Protein AF-0000000080314606 (afdb_homodimer)

Sequence (306 aa):
MSEEATHHDVFTVERTYRAAPERVFDAWADPAKKRRWFAEGEGWTIESFELDFREGGLERTRFRFGDGPPMTNDTVFHDIVANRRVVYSYGMTMSGKRFSVSLATLVLERAGSGTRMRYTEQIVLFGQGREAVEQRRLGCGELLERLAAELGEMSEEATHHDVFTVERTYRAAPERVFDAWADPAKKRRWFAEGEGWTIESFELDFREGGLERTRFRFGDGPPMTNDTVFHDIVANRRVVYSYGMTMSGKRFSVSLATLVLERAGSGTRMRYTEQIVLFGQGREAVEQRRLGCGELLERLAAELGE

Structure (mmCIF, N/CA/C/O backbone):
data_AF-0000000080314606-model_v1
#
loop_
_entity.id
_entity.type
_entity.pdbx_description
1 polymer 'Putative glutathione S-transferase-related transmembrane protein'
#
loop_
_atom_site.group_PDB
_atom_site.id
_atom_site.type_symbol
_atom_site.label_atom_id
_atom_site.label_alt_id
_atom_site.label_comp_id
_atom_site.label_asym_id
_atom_site.label_entity_id
_atom_site.label_seq_id
_atom_site.pdbx_PDB_ins_code
_atom_site.Cartn_x
_atom_site.Cartn_y
_atom_site.Cartn_z
_atom_site.occupancy
_atom_site.B_iso_or_equiv
_atom_site.auth_seq_id
_atom_site.auth_comp_id
_atom_site.auth_asym_id
_atom_site.auth_atom_id
_atom_site.pdbx_PDB_model_num
ATOM 1 N N . MET A 1 1 ? 23.531 -14.945 -5.551 1 35.03 1 MET A N 1
ATOM 2 C CA . MET A 1 1 ? 23.078 -13.562 -5.461 1 35.03 1 MET A CA 1
ATOM 3 C C . MET A 1 1 ? 22.609 -13.234 -4.047 1 35.03 1 MET A C 1
ATOM 5 O O . MET A 1 1 ? 22.031 -14.086 -3.367 1 35.03 1 MET A O 1
ATOM 9 N N . SER A 1 2 ? 23.062 -12.352 -3.266 1 46.62 2 SER A N 1
ATOM 10 C CA . SER A 1 2 ? 22.781 -11.781 -1.956 1 46.62 2 SER A CA 1
ATOM 11 C C . SER A 1 2 ? 21.312 -11.359 -1.85 1 46.62 2 SER A C 1
ATOM 13 O O . SER A 1 2 ? 20.875 -10.469 -2.572 1 46.62 2 SER A O 1
ATOM 15 N N . GLU A 1 3 ? 20.188 -12.25 -1.879 1 55.62 3 GLU A N 1
ATOM 16 C CA . GLU A 1 3 ? 18.75 -12.109 -1.962 1 55.62 3 GLU A CA 1
ATOM 17 C C . GLU A 1 3 ? 18.234 -11.039 -1.005 1 55.62 3 GLU A C 1
ATOM 19 O O . GLU A 1 3 ? 18.453 -11.125 0.206 1 55.62 3 GLU A O 1
ATOM 24 N N . GLU A 1 4 ? 18.203 -9.719 -1.52 1 75.31 4 GLU A N 1
ATOM 25 C CA . GLU A 1 4 ? 17.828 -8.641 -0.606 1 75.31 4 GLU A CA 1
ATOM 26 C C . GLU A 1 4 ? 16.562 -8.992 0.179 1 75.31 4 GLU A C 1
ATOM 28 O O . GLU A 1 4 ? 15.484 -9.109 -0.395 1 75.31 4 GLU A O 1
ATOM 33 N N . ALA A 1 5 ? 16.812 -9.445 1.389 1 88.62 5 ALA A N 1
ATOM 34 C CA . ALA A 1 5 ? 15.773 -9.852 2.332 1 88.62 5 ALA A CA 1
ATOM 35 C C . ALA A 1 5 ? 14.742 -8.742 2.529 1 88.62 5 ALA A C 1
ATOM 37 O O . ALA A 1 5 ? 15.086 -7.559 2.494 1 88.62 5 ALA A O 1
ATOM 38 N N . THR A 1 6 ? 13.508 -9.188 2.469 1 96.12 6 THR A N 1
ATOM 39 C CA . THR A 1 6 ? 12.453 -8.234 2.803 1 96.12 6 THR A CA 1
ATOM 40 C C . THR A 1 6 ? 12.227 -8.188 4.312 1 96.12 6 THR A C 1
ATOM 42 O O . THR A 1 6 ? 12.297 -9.211 4.992 1 96.12 6 THR A O 1
ATOM 45 N N . HIS A 1 7 ? 12.039 -7.051 4.836 1 97.19 7 HIS A N 1
ATOM 46 C CA . HIS A 1 7 ? 11.664 -6.855 6.234 1 97.19 7 HIS A CA 1
ATOM 47 C C . HIS A 1 7 ? 10.352 -6.086 6.348 1 97.19 7 HIS A C 1
ATOM 49 O O . HIS A 1 7 ? 10.25 -4.949 5.875 1 97.19 7 HIS A O 1
ATOM 55 N N . HIS A 1 8 ? 9.328 -6.727 6.934 1 98.25 8 HIS A N 1
ATOM 56 C CA . HIS A 1 8 ? 8.031 -6.102 7.121 1 98.25 8 HIS A CA 1
ATOM 57 C C . HIS A 1 8 ? 7.875 -5.57 8.547 1 98.25 8 HIS A C 1
ATOM 59 O O . HIS A 1 8 ? 8.266 -6.234 9.508 1 98.25 8 HIS A O 1
ATOM 65 N N . ASP A 1 9 ? 7.324 -4.406 8.656 1 98.38 9 ASP A N 1
ATOM 66 C CA . ASP A 1 9 ? 7.086 -3.83 9.977 1 98.38 9 ASP A CA 1
ATOM 67 C C . ASP A 1 9 ? 5.93 -2.832 9.945 1 98.38 9 ASP A C 1
ATOM 69 O O . ASP A 1 9 ? 5.371 -2.562 8.883 1 98.38 9 ASP A O 1
ATOM 73 N N . VAL A 1 10 ? 5.484 -2.381 11.094 1 98.19 10 VAL A N 1
ATOM 74 C CA . VAL A 1 10 ? 4.434 -1.375 11.234 1 98.19 10 VAL A CA 1
ATOM 75 C C . VAL A 1 10 ? 4.785 -0.418 12.367 1 98.19 10 VAL A C 1
ATOM 77 O O . VAL A 1 10 ? 5.348 -0.831 13.383 1 98.19 10 VAL A O 1
ATOM 80 N N . PHE A 1 11 ? 4.488 0.806 12.211 1 98.12 11 PHE A N 1
ATOM 81 C CA . PHE A 1 11 ? 4.559 1.752 13.32 1 98.12 11 PHE A CA 1
ATOM 82 C C . PHE A 1 11 ? 3.434 2.775 13.234 1 98.12 11 PHE A C 1
ATOM 84 O O . PHE A 1 11 ? 2.82 2.941 12.18 1 98.12 11 PHE A O 1
ATOM 91 N N . THR A 1 12 ? 3.166 3.395 14.328 1 98.06 12 THR A N 1
ATOM 92 C CA . THR A 1 12 ? 2.145 4.434 14.414 1 98.06 12 THR A CA 1
ATOM 93 C C . THR A 1 12 ? 2.707 5.688 15.078 1 98.06 12 THR A C 1
ATOM 95 O O . THR A 1 12 ? 3.463 5.602 16.047 1 98.06 12 THR A O 1
ATOM 98 N N . VAL A 1 13 ? 2.416 6.832 14.531 1 97.94 13 VAL A N 1
ATOM 99 C CA . VAL A 1 13 ? 2.709 8.125 15.141 1 97.94 13 VAL A CA 1
ATOM 100 C C . VAL A 1 13 ? 1.408 8.891 15.383 1 97.94 13 VAL A C 1
ATOM 102 O O . VAL A 1 13 ? 0.593 9.039 14.469 1 97.94 13 VAL A O 1
ATOM 105 N N . GLU A 1 14 ? 1.228 9.344 16.578 1 96.94 14 GLU A N 1
ATOM 106 C CA . GLU A 1 14 ? 0.049 10.133 16.922 1 96.94 14 GLU A CA 1
ATOM 107 C C . GLU A 1 14 ? 0.431 11.555 17.312 1 96.94 14 GLU A C 1
ATOM 109 O O . GLU A 1 14 ? 1.452 11.773 17.969 1 96.94 14 GLU A O 1
ATOM 114 N N . ARG A 1 15 ? -0.427 12.469 16.859 1 97.06 15 ARG A N 1
ATOM 115 C CA . ARG A 1 15 ? -0.262 13.875 17.188 1 97.06 15 ARG A CA 1
ATOM 116 C C . ARG A 1 15 ? -1.614 14.555 17.391 1 97.06 15 ARG A C 1
ATOM 118 O O . ARG A 1 15 ? -2.619 14.125 16.812 1 97.06 15 ARG A O 1
ATOM 125 N N . THR A 1 16 ? -1.558 15.562 18.234 1 97.44 16 THR A N 1
ATOM 126 C CA . THR A 1 16 ? -2.711 16.453 18.375 1 97.44 16 THR A CA 1
ATOM 127 C C . THR A 1 16 ? -2.375 17.859 17.891 1 97.44 16 THR A C 1
ATOM 129 O O . THR A 1 16 ? -1.312 18.391 18.203 1 97.44 16 THR A O 1
ATOM 132 N N . TYR A 1 17 ? -3.26 18.375 17.078 1 98.44 17 TYR A N 1
ATOM 133 C CA . TYR A 1 17 ? -3.125 19.734 16.578 1 98.44 17 TYR A CA 1
ATOM 134 C C . TYR A 1 17 ? -4.25 20.609 17.094 1 98.44 17 TYR A C 1
ATOM 136 O O . TYR A 1 17 ? -5.359 20.141 17.359 1 98.44 17 TYR A O 1
ATOM 144 N N . ARG A 1 18 ? -4.051 21.922 17.234 1 98 18 ARG A N 1
ATOM 145 C CA . ARG A 1 18 ? -5.102 22.875 17.594 1 98 18 ARG A CA 1
ATOM 146 C C . ARG A 1 18 ? -6.016 23.141 16.391 1 98 18 ARG A C 1
ATOM 148 O O . ARG A 1 18 ? -7.191 23.469 16.578 1 98 18 ARG A O 1
ATOM 155 N N . ALA A 1 19 ? -5.441 23 15.25 1 98.38 19 ALA A N 1
ATOM 156 C CA . ALA A 1 19 ? -6.195 23.219 14.016 1 98.38 19 ALA A CA 1
ATOM 157 C C . ALA A 1 19 ? -7.309 22.188 13.859 1 98.38 19 ALA A C 1
ATOM 159 O O . ALA A 1 19 ? -7.121 21.016 14.172 1 98.38 19 ALA A O 1
ATOM 160 N N . ALA A 1 20 ? -8.445 22.625 13.305 1 98.25 20 ALA A N 1
ATOM 161 C CA . ALA A 1 20 ? -9.57 21.734 13.031 1 98.25 20 ALA A CA 1
ATOM 162 C C . ALA A 1 20 ? -9.227 20.719 11.945 1 98.25 20 ALA A C 1
ATOM 164 O O . ALA A 1 20 ? -8.312 20.953 11.148 1 98.25 20 ALA A O 1
ATOM 165 N N . PRO A 1 21 ? -9.977 19.609 11.891 1 98.19 21 PRO A N 1
ATOM 166 C CA . PRO A 1 21 ? -9.68 18.562 10.906 1 98.19 21 PRO A CA 1
ATOM 167 C C . PRO A 1 21 ? -9.664 19.094 9.477 1 98.19 21 PRO A C 1
ATOM 169 O O . PRO A 1 21 ? -8.844 18.656 8.664 1 98.19 21 PRO A O 1
ATOM 172 N N . GLU A 1 22 ? -10.523 20.031 9.188 1 98.44 22 GLU A N 1
ATOM 173 C CA . GLU A 1 22 ? -10.602 20.578 7.84 1 98.44 22 GLU A CA 1
ATOM 174 C C . GLU A 1 22 ? -9.289 21.25 7.441 1 98.44 22 GLU A C 1
ATOM 176 O O . GLU A 1 22 ? -8.852 21.141 6.297 1 98.44 22 GLU A O 1
ATOM 181 N N . ARG A 1 23 ? -8.703 21.891 8.359 1 98.56 23 ARG A N 1
ATOM 182 C CA . ARG A 1 23 ? -7.441 22.578 8.094 1 98.56 23 ARG A CA 1
ATOM 183 C C . ARG A 1 23 ? -6.293 21.578 7.953 1 98.56 23 ARG A C 1
ATOM 185 O O . ARG A 1 23 ? -5.422 21.75 7.094 1 98.56 23 ARG A O 1
ATOM 192 N N . VAL A 1 24 ? -6.281 20.578 8.82 1 98.69 24 VAL A N 1
ATOM 193 C CA . VAL A 1 24 ? -5.254 19.547 8.742 1 98.69 24 VAL A CA 1
ATOM 194 C C . VAL A 1 24 ? -5.355 18.828 7.398 1 98.69 24 VAL A C 1
ATOM 196 O O . VAL A 1 24 ? -4.352 18.641 6.707 1 98.69 24 VAL A O 1
ATOM 199 N N . PHE A 1 25 ? -6.629 18.484 7.035 1 98.81 25 PHE A N 1
ATOM 200 C CA . PHE A 1 25 ? -6.887 17.797 5.773 1 98.81 25 PHE A CA 1
ATOM 201 C C . PHE A 1 25 ? -6.445 18.656 4.594 1 98.81 25 PHE A C 1
ATOM 203 O O . PHE A 1 25 ? -5.824 18.156 3.652 1 98.81 25 PHE A O 1
ATOM 210 N N . ASP A 1 26 ? -6.676 19.906 4.684 1 98.75 26 ASP A N 1
ATOM 211 C CA . ASP A 1 26 ? -6.32 20.844 3.627 1 98.75 26 ASP A CA 1
ATOM 212 C C . ASP A 1 26 ? -4.805 20.906 3.441 1 98.75 26 ASP A C 1
ATOM 214 O O . ASP A 1 26 ? -4.316 21.062 2.318 1 98.75 26 ASP A O 1
ATOM 218 N N . ALA A 1 27 ? -4.047 20.797 4.5 1 98.69 27 ALA A N 1
ATOM 219 C CA . ALA A 1 27 ? -2.59 20.812 4.426 1 98.69 27 ALA A CA 1
ATOM 220 C C . ALA A 1 27 ? -2.061 19.609 3.664 1 98.69 27 ALA A C 1
ATOM 222 O O . ALA A 1 27 ? -0.997 19.672 3.043 1 98.69 27 ALA A O 1
ATOM 223 N N . TRP A 1 28 ? -2.783 18.469 3.719 1 98.56 28 TRP A N 1
ATOM 224 C CA . TRP A 1 28 ? -2.42 17.266 2.982 1 98.56 28 TRP A CA 1
ATOM 225 C C . TRP A 1 28 ? -2.859 17.359 1.526 1 98.56 28 TRP A C 1
ATOM 227 O O . TRP A 1 28 ? -2.201 16.812 0.635 1 98.56 28 TRP A O 1
ATOM 237 N N . ALA A 1 29 ? -3.873 18.078 1.274 1 98.75 29 ALA A N 1
ATOM 238 C CA . ALA A 1 29 ? -4.555 18.047 -0.016 1 98.75 29 ALA A CA 1
ATOM 239 C C . ALA A 1 29 ? -4.039 19.141 -0.942 1 98.75 29 ALA A C 1
ATOM 241 O O . ALA A 1 29 ? -4.023 18.984 -2.164 1 98.75 29 ALA A O 1
ATOM 242 N N . ASP A 1 30 ? -3.713 20.266 -0.383 1 98.5 30 ASP A N 1
ATOM 243 C CA . ASP A 1 30 ? -3.279 21.406 -1.171 1 98.5 30 ASP A CA 1
ATOM 244 C C . ASP A 1 30 ? -1.827 21.25 -1.619 1 98.5 30 ASP A C 1
ATOM 246 O O . ASP A 1 30 ? -0.925 21.125 -0.788 1 98.5 30 ASP A O 1
ATOM 250 N N . PRO A 1 31 ? -1.599 21.344 -2.932 1 98.06 31 PRO A N 1
ATOM 251 C CA . PRO A 1 31 ? -0.25 21.062 -3.434 1 98.06 31 PRO A CA 1
ATOM 252 C C . PRO A 1 31 ? 0.795 22.031 -2.869 1 98.06 31 PRO A C 1
ATOM 254 O O . PRO A 1 31 ? 1.907 21.609 -2.537 1 98.06 31 PRO A O 1
ATOM 257 N N . ALA A 1 32 ? 0.475 23.281 -2.809 1 97.94 32 ALA A N 1
ATOM 258 C CA . ALA A 1 32 ? 1.439 24.266 -2.307 1 97.94 32 ALA A CA 1
ATOM 259 C C . ALA A 1 32 ? 1.749 24.016 -0.832 1 97.94 32 ALA A C 1
ATOM 261 O O . ALA A 1 32 ? 2.91 24.062 -0.42 1 97.94 32 ALA A O 1
ATOM 262 N N . LYS A 1 33 ? 0.746 23.812 -0.005 1 98.44 33 LYS A N 1
ATOM 263 C CA . LYS A 1 33 ? 0.945 23.531 1.413 1 98.44 33 LYS A CA 1
ATOM 264 C C . LYS A 1 33 ? 1.708 22.219 1.613 1 98.44 33 LYS A C 1
ATOM 266 O O . LYS A 1 33 ? 2.662 22.172 2.391 1 98.44 33 LYS A O 1
ATOM 271 N N . LYS A 1 34 ? 1.26 21.141 0.911 1 98.5 34 LYS A N 1
ATOM 272 C CA . LYS A 1 34 ? 1.908 19.844 0.997 1 98.5 34 LYS A CA 1
ATOM 273 C C . LYS A 1 34 ? 3.396 19.953 0.672 1 98.5 34 LYS A C 1
ATOM 275 O O . LYS A 1 34 ? 4.234 19.391 1.388 1 98.5 34 LYS A O 1
ATOM 280 N N . ARG A 1 35 ? 3.729 20.656 -0.388 1 97.81 35 ARG A N 1
ATOM 281 C CA . ARG A 1 35 ? 5.121 20.828 -0.789 1 97.81 35 ARG A CA 1
ATOM 282 C C . ARG A 1 35 ? 5.938 21.469 0.323 1 97.81 35 ARG A C 1
ATOM 284 O O . ARG A 1 35 ? 7.059 21.047 0.609 1 97.81 35 ARG A O 1
ATOM 291 N N . ARG A 1 36 ? 5.391 22.516 0.965 1 97.19 36 ARG A N 1
ATOM 292 C CA . ARG A 1 36 ? 6.105 23.281 1.975 1 97.19 36 ARG A CA 1
ATOM 293 C C . ARG A 1 36 ? 6.461 22.422 3.178 1 97.19 36 ARG A C 1
ATOM 295 O O . ARG A 1 36 ? 7.613 22.406 3.621 1 97.19 36 ARG A O 1
ATOM 302 N N . TRP A 1 37 ? 5.512 21.656 3.662 1 97.31 37 TRP A N 1
ATOM 303 C CA . TRP A 1 37 ? 5.801 20.984 4.922 1 97.31 37 TRP A CA 1
ATOM 304 C C . TRP A 1 37 ? 6.398 19.609 4.672 1 97.31 37 TRP A C 1
ATOM 306 O O . TRP A 1 37 ? 7.121 19.078 5.516 1 97.31 37 TRP A O 1
ATOM 316 N N . PHE A 1 38 ? 6.129 18.969 3.586 1 96.88 38 PHE A N 1
ATOM 317 C CA . PHE A 1 38 ? 6.512 17.578 3.363 1 96.88 38 PHE A CA 1
ATOM 318 C C . PHE A 1 38 ? 7.797 17.5 2.549 1 96.88 38 PHE A C 1
ATOM 320 O O . PHE A 1 38 ? 8.68 16.688 2.852 1 96.88 38 PHE A O 1
ATOM 327 N N . ALA A 1 39 ? 7.934 18.312 1.502 1 94.62 39 ALA A N 1
ATOM 328 C CA . ALA A 1 39 ? 9.016 18.109 0.538 1 94.62 39 ALA A CA 1
ATOM 329 C C . ALA A 1 39 ? 10.18 19.047 0.824 1 94.62 39 ALA A C 1
ATOM 331 O O . ALA A 1 39 ? 11.344 18.656 0.7 1 94.62 39 ALA A O 1
ATOM 332 N N . GLU A 1 40 ? 9.859 20.234 1.289 1 93.88 40 GLU A N 1
ATOM 333 C CA . GLU A 1 40 ? 10.898 21.25 1.454 1 93.88 40 GLU A CA 1
ATOM 334 C C . GLU A 1 40 ? 11.57 21.141 2.82 1 93.88 40 GLU A C 1
ATOM 336 O O . GLU A 1 40 ? 10.961 20.656 3.777 1 93.88 40 GLU A O 1
ATOM 341 N N . GLY A 1 41 ? 12.844 21.516 2.928 1 90.94 41 GLY A N 1
ATOM 342 C CA . GLY A 1 41 ? 13.617 21.516 4.16 1 90.94 41 GLY A CA 1
ATOM 343 C C . GLY A 1 41 ? 15.078 21.875 3.947 1 90.94 41 GLY A C 1
ATOM 344 O O . GLY A 1 41 ? 15.594 21.75 2.836 1 90.94 41 GLY A O 1
ATOM 345 N N . GLU A 1 42 ? 15.641 22.219 5.055 1 90.25 42 GLU A N 1
ATOM 346 C CA . GLU A 1 42 ? 17.047 22.594 4.992 1 90.25 42 GLU A CA 1
ATOM 347 C C . GLU A 1 42 ? 17.922 21.438 4.516 1 90.25 42 GLU A C 1
ATOM 349 O O . GLU A 1 42 ? 17.766 20.297 4.984 1 90.25 42 GLU A O 1
ATOM 354 N N . GLY A 1 43 ? 18.781 21.719 3.551 1 93.12 43 GLY A N 1
ATOM 355 C CA . GLY A 1 43 ? 19.719 20.719 3.039 1 93.12 43 GLY A CA 1
ATOM 356 C C . GLY A 1 43 ? 19.141 19.891 1.906 1 93.12 43 GLY A C 1
ATOM 357 O O . GLY A 1 43 ? 19.859 19.141 1.25 1 93.12 43 GLY A O 1
ATOM 358 N N . TRP A 1 44 ? 17.891 20.078 1.691 1 94.12 44 TRP A N 1
ATOM 359 C CA . TRP A 1 44 ? 17.234 19.297 0.647 1 94.12 44 TRP A CA 1
ATOM 360 C C . TRP A 1 44 ? 17.016 20.141 -0.605 1 94.12 44 TRP A C 1
ATOM 362 O O . TRP A 1 44 ? 16.672 21.328 -0.514 1 94.12 44 TRP A O 1
ATOM 372 N N . THR A 1 45 ? 17.266 19.531 -1.695 1 96.56 45 THR A N 1
ATOM 373 C CA . THR A 1 45 ? 16.906 20.094 -2.992 1 96.56 45 THR A CA 1
ATOM 374 C C . THR A 1 45 ? 15.75 19.312 -3.613 1 96.56 45 THR A C 1
ATOM 376 O O . THR A 1 45 ? 15.859 18.109 -3.816 1 96.56 45 THR A O 1
ATOM 379 N N . ILE A 1 46 ? 14.711 20.031 -3.922 1 97.44 46 ILE A N 1
ATOM 380 C CA . ILE A 1 46 ? 13.562 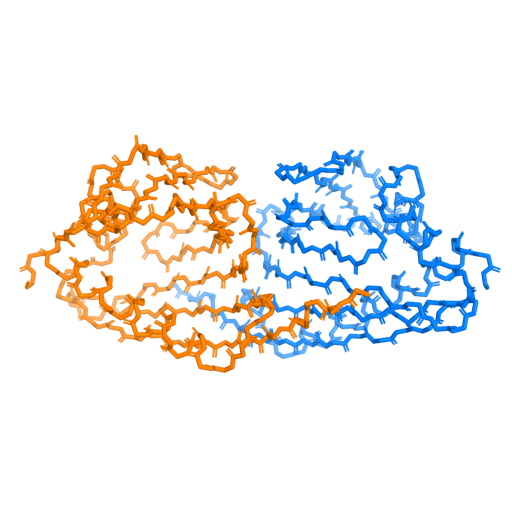19.406 -4.582 1 97.44 46 ILE A CA 1
ATOM 381 C C . ILE A 1 46 ? 13.664 19.625 -6.09 1 97.44 46 ILE A C 1
ATOM 383 O O . ILE A 1 46 ? 13.562 20.75 -6.578 1 97.44 46 ILE A O 1
ATOM 387 N N . GLU A 1 47 ? 13.82 18.594 -6.746 1 97.38 47 GLU A N 1
ATOM 388 C CA . GLU A 1 47 ? 13.984 18.656 -8.195 1 97.38 47 GLU A CA 1
ATOM 389 C C . GLU A 1 47 ? 12.633 18.703 -8.906 1 97.38 47 GLU A C 1
ATOM 391 O O . GLU A 1 47 ? 12.5 19.344 -9.953 1 97.38 47 GLU A O 1
ATOM 396 N N . SER A 1 48 ? 11.688 18.016 -8.422 1 97.81 48 SER A N 1
ATOM 397 C CA . SER A 1 48 ? 10.312 18.047 -8.922 1 97.81 48 SER A CA 1
ATOM 398 C C . SER A 1 48 ? 9.328 17.609 -7.84 1 97.81 48 SER A C 1
ATOM 400 O O . SER A 1 48 ? 9.664 16.828 -6.961 1 97.81 48 SER A O 1
ATOM 402 N N . PHE A 1 49 ? 8.109 18.203 -7.934 1 98.25 49 PHE A N 1
ATOM 403 C CA . PHE A 1 49 ? 7.012 17.875 -7.031 1 98.25 49 PHE A CA 1
ATOM 404 C C . PHE A 1 49 ? 5.672 18.016 -7.75 1 98.25 49 PHE A C 1
ATOM 406 O O . PHE A 1 49 ? 5.363 19.062 -8.305 1 98.25 49 PHE A O 1
ATOM 413 N N . GLU A 1 50 ? 4.895 16.953 -7.773 1 98.38 50 GLU A N 1
ATOM 414 C CA . GLU A 1 50 ? 3.549 16.922 -8.344 1 98.38 50 GLU A CA 1
ATOM 415 C C . GLU A 1 50 ? 2.562 16.234 -7.395 1 98.38 50 GLU A C 1
ATOM 417 O O . GLU A 1 50 ? 2.891 15.227 -6.77 1 98.38 50 GLU A O 1
ATOM 422 N N . LEU A 1 51 ? 1.361 16.859 -7.309 1 98.69 51 LEU A N 1
ATOM 423 C CA . LEU A 1 51 ? 0.325 16.266 -6.469 1 98.69 51 LEU A CA 1
ATOM 424 C C . LEU A 1 51 ? -1.03 16.312 -7.164 1 98.69 51 LEU A C 1
ATOM 426 O O . LEU A 1 51 ? -1.521 17.391 -7.512 1 98.69 51 LEU A O 1
ATOM 430 N N . ASP A 1 52 ? -1.619 15.234 -7.48 1 98.56 52 ASP A N 1
ATOM 431 C CA . ASP A 1 52 ? -3 15.008 -7.898 1 98.56 52 ASP A CA 1
ATOM 432 C C . ASP A 1 52 ? -3.797 14.297 -6.805 1 98.56 52 ASP A C 1
ATOM 434 O O . ASP A 1 52 ? -3.906 13.07 -6.812 1 98.56 52 ASP A O 1
ATOM 438 N N . PHE A 1 53 ? -4.426 15.102 -5.902 1 98.69 53 PHE A N 1
ATOM 439 C CA . PHE A 1 53 ? -5.02 14.578 -4.68 1 98.69 53 PHE A CA 1
ATOM 440 C C . PHE A 1 53 ? -6.434 14.07 -4.938 1 98.69 53 PHE A C 1
ATOM 442 O O . PHE A 1 53 ? -7.41 14.742 -4.602 1 98.69 53 PHE A O 1
ATOM 449 N N . ARG A 1 54 ? -6.605 12.922 -5.453 1 98.44 54 ARG A N 1
ATOM 450 C CA . ARG A 1 54 ? -7.832 12.164 -5.664 1 98.44 54 ARG A CA 1
ATOM 451 C C . ARG A 1 54 ? -7.562 10.664 -5.645 1 98.44 54 ARG A C 1
ATOM 453 O O . ARG A 1 54 ? -6.418 10.227 -5.812 1 98.44 54 ARG A O 1
ATOM 460 N N . GLU A 1 55 ? -8.547 9.898 -5.398 1 97.62 55 GLU A N 1
ATOM 461 C CA . GLU A 1 55 ? -8.352 8.453 -5.469 1 97.62 55 GLU A CA 1
ATOM 462 C C . GLU A 1 55 ? -7.824 8.031 -6.836 1 97.62 55 GLU A C 1
ATOM 464 O O . GLU A 1 55 ? -8.352 8.445 -7.867 1 97.62 55 GLU A O 1
ATOM 469 N N . GLY A 1 56 ? -6.789 7.301 -6.836 1 96.69 56 GLY A N 1
ATOM 470 C CA . GLY A 1 56 ? -6.113 6.926 -8.07 1 96.69 56 GLY A CA 1
ATOM 471 C C . GLY A 1 56 ? -5.086 7.945 -8.516 1 96.69 56 GLY A C 1
ATOM 472 O O . GLY A 1 56 ? -4.266 7.664 -9.391 1 96.69 56 GLY A O 1
ATOM 473 N N . GLY A 1 57 ? -5.113 9.125 -7.891 1 98.25 57 GLY A N 1
ATOM 474 C CA . GLY A 1 57 ? -4.145 10.164 -8.203 1 98.25 57 GLY A CA 1
ATOM 475 C C . GLY A 1 57 ? -2.764 9.883 -7.637 1 98.25 57 GLY A C 1
ATOM 476 O O . GLY A 1 57 ? -2.584 8.938 -6.867 1 98.25 57 GLY A O 1
ATOM 477 N N . LEU A 1 58 ? -1.768 10.695 -8.047 1 98.44 58 LEU A N 1
ATOM 478 C CA . LEU A 1 58 ? -0.369 10.445 -7.715 1 98.44 58 LEU A CA 1
ATOM 479 C C . LEU A 1 58 ? 0.246 11.656 -7.012 1 98.44 58 LEU A C 1
ATOM 481 O O . LEU A 1 58 ? -0.174 12.789 -7.238 1 98.44 58 LEU A O 1
ATOM 485 N N . GLU A 1 59 ? 1.087 11.43 -6.109 1 98.56 59 GLU A N 1
ATOM 486 C CA . GLU A 1 59 ? 2.078 12.383 -5.617 1 98.56 59 GLU A CA 1
ATOM 487 C C . GLU A 1 59 ? 3.496 11.93 -5.953 1 98.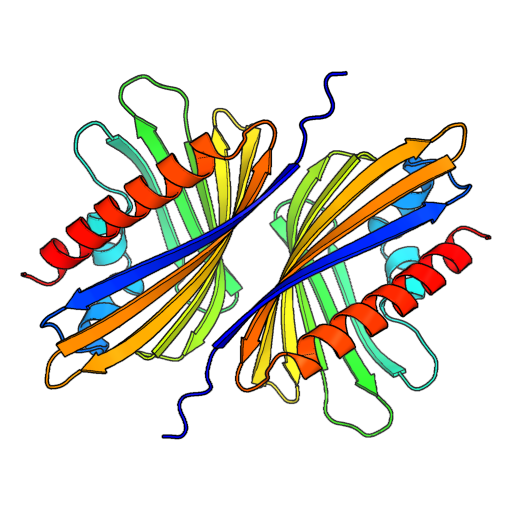56 59 GLU A C 1
ATOM 489 O O . GLU A 1 59 ? 3.906 10.836 -5.574 1 98.56 59 GLU A O 1
ATOM 494 N N . ARG A 1 60 ? 4.242 12.711 -6.703 1 98.31 60 ARG A N 1
ATOM 495 C CA . ARG A 1 60 ? 5.598 12.375 -7.125 1 98.31 60 ARG A CA 1
ATOM 496 C C . ARG A 1 60 ? 6.59 13.453 -6.699 1 98.31 60 ARG A C 1
ATOM 498 O O . ARG A 1 60 ? 6.387 14.633 -6.977 1 98.31 60 ARG A O 1
ATOM 505 N N . THR A 1 61 ? 7.582 13.008 -6.027 1 98.06 61 THR A N 1
ATOM 506 C CA . THR A 1 61 ? 8.641 13.922 -5.609 1 98.06 61 THR A CA 1
ATOM 507 C C . THR A 1 61 ? 10.016 13.367 -5.977 1 98.06 61 THR A C 1
ATOM 509 O O . THR A 1 61 ? 10.273 12.172 -5.801 1 98.06 61 THR A O 1
ATOM 512 N N . ARG A 1 62 ? 10.844 14.109 -6.57 1 98.06 62 ARG A N 1
ATOM 513 C CA . ARG A 1 62 ? 12.273 13.852 -6.762 1 98.06 62 ARG A CA 1
ATOM 514 C C . ARG A 1 62 ? 13.117 14.859 -5.984 1 98.06 62 ARG A C 1
ATOM 516 O O . ARG A 1 62 ? 12.883 16.062 -6.062 1 98.06 62 ARG A O 1
ATOM 523 N N . PHE A 1 63 ? 14.047 14.336 -5.254 1 97.56 63 PHE A N 1
ATOM 524 C CA . PHE A 1 63 ? 14.781 15.211 -4.352 1 97.56 63 PHE A CA 1
ATOM 525 C C . PHE A 1 63 ? 16.172 14.648 -4.066 1 97.56 63 PHE A C 1
ATOM 527 O O . PHE A 1 63 ? 16.484 13.516 -4.449 1 97.56 63 PHE A O 1
ATOM 534 N N . ARG A 1 64 ? 17.078 15.516 -3.445 1 96.44 64 ARG A N 1
ATOM 535 C CA . ARG A 1 64 ? 18.422 15.156 -3.012 1 96.44 64 ARG A CA 1
ATOM 536 C C . ARG A 1 64 ? 18.781 15.852 -1.701 1 96.44 64 ARG A C 1
ATOM 538 O O . ARG A 1 64 ? 18.297 16.953 -1.426 1 96.44 64 ARG A O 1
ATOM 545 N N . PHE A 1 65 ? 19.531 15.164 -0.994 1 94.44 65 PHE A N 1
ATOM 546 C CA . PHE A 1 65 ? 20.156 15.812 0.154 1 94.44 65 PHE A CA 1
ATOM 547 C C . PHE A 1 65 ? 21.578 16.219 -0.172 1 94.44 65 PHE A C 1
ATOM 549 O O . PHE A 1 65 ? 22.453 15.375 -0.406 1 94.44 65 PHE A O 1
ATOM 556 N N . GLY A 1 66 ? 21.828 17.484 -0.13 1 94.81 66 GLY A N 1
ATOM 557 C CA . GLY A 1 66 ? 23.125 17.984 -0.566 1 94.81 66 GLY A CA 1
ATOM 558 C C . GLY A 1 66 ? 23.516 17.5 -1.956 1 94.81 66 GLY A C 1
ATOM 559 O O . GLY A 1 66 ? 22.734 17.672 -2.904 1 94.81 66 GLY A O 1
ATOM 560 N N . ASP A 1 67 ? 24.719 16.922 -1.98 1 93.94 67 ASP A N 1
ATOM 561 C CA . ASP A 1 67 ? 25.203 16.375 -3.246 1 93.94 67 ASP A CA 1
ATOM 562 C C . ASP A 1 67 ? 25.016 14.867 -3.301 1 93.94 67 ASP A C 1
ATOM 564 O O . ASP A 1 67 ? 25.703 14.18 -4.059 1 93.94 67 ASP A O 1
ATOM 568 N N . GLY A 1 68 ? 24.141 14.398 -2.492 1 96.25 68 GLY A N 1
ATOM 569 C CA . GLY A 1 68 ? 23.906 12.961 -2.424 1 96.25 68 GLY A CA 1
ATOM 570 C C . GLY A 1 68 ? 23.156 12.422 -3.623 1 96.25 68 GLY A C 1
ATOM 571 O O . GLY A 1 68 ? 22.828 13.164 -4.551 1 96.25 68 GLY A O 1
ATOM 572 N N . PRO A 1 69 ? 22.922 11.133 -3.615 1 97.19 69 PRO A N 1
ATOM 573 C CA . PRO A 1 69 ? 22.219 10.5 -4.727 1 97.19 69 PRO A CA 1
ATOM 574 C C . PRO A 1 69 ? 20.766 10.969 -4.836 1 97.19 69 PRO A C 1
ATOM 576 O O . PRO A 1 69 ? 20.141 11.305 -3.824 1 97.19 69 PRO A O 1
ATOM 579 N N . PRO A 1 70 ? 20.281 10.984 -6.059 1 97.5 70 PRO A N 1
ATOM 580 C CA . PRO A 1 70 ? 18.859 11.312 -6.211 1 97.5 70 PRO A CA 1
ATOM 581 C C . PRO A 1 70 ? 17.938 10.312 -5.512 1 97.5 70 PRO A C 1
ATOM 583 O O . PRO A 1 70 ? 18.234 9.109 -5.5 1 97.5 70 PRO A O 1
ATOM 586 N N . MET A 1 71 ? 16.859 10.82 -5 1 97.88 71 MET A N 1
ATOM 587 C CA . MET A 1 71 ? 15.836 10.016 -4.332 1 97.88 71 MET A CA 1
ATOM 588 C C . MET A 1 71 ? 14.445 10.336 -4.879 1 97.88 71 MET A C 1
ATOM 590 O O . MET A 1 71 ? 14.219 11.438 -5.391 1 97.88 71 MET A O 1
ATOM 594 N N . THR A 1 72 ? 13.594 9.344 -4.844 1 98.19 72 THR A N 1
ATOM 595 C CA . THR A 1 72 ? 12.219 9.586 -5.246 1 98.19 72 THR A CA 1
ATOM 596 C C . THR A 1 72 ? 11.242 9.047 -4.199 1 98.19 72 THR A C 1
ATOM 598 O O . THR A 1 72 ? 11.578 8.133 -3.445 1 98.19 72 THR A O 1
ATOM 601 N N . ASN A 1 73 ? 10.141 9.664 -4.074 1 98.12 73 ASN A N 1
ATOM 602 C CA . ASN A 1 73 ? 8.93 9.211 -3.396 1 98.12 73 ASN A CA 1
ATOM 603 C C . ASN A 1 73 ? 7.73 9.188 -4.344 1 98.12 73 ASN A C 1
ATOM 605 O O . ASN A 1 73 ? 7.262 10.242 -4.781 1 98.12 73 ASN A O 1
ATOM 609 N N . ASP A 1 74 ? 7.246 8.031 -4.684 1 98.31 74 ASP A N 1
ATOM 610 C CA . ASP A 1 74 ? 6.133 7.859 -5.613 1 98.31 74 ASP A CA 1
ATOM 611 C C . ASP A 1 74 ? 4.902 7.309 -4.898 1 98.31 74 ASP A C 1
ATOM 613 O O . ASP A 1 74 ? 4.891 6.152 -4.469 1 98.31 74 ASP A O 1
ATOM 617 N N . THR A 1 75 ? 3.855 8.141 -4.855 1 98.62 75 THR A N 1
ATOM 618 C CA . THR A 1 75 ? 2.68 7.863 -4.039 1 98.62 75 THR A CA 1
ATOM 619 C C . THR A 1 75 ? 1.455 7.629 -4.918 1 98.62 75 THR A C 1
ATOM 621 O O . THR A 1 75 ? 1.288 8.281 -5.949 1 98.62 75 THR A O 1
ATOM 624 N N . VAL A 1 76 ? 0.673 6.668 -4.531 1 98.81 76 VAL A N 1
ATOM 625 C CA . VAL A 1 76 ? -0.661 6.477 -5.09 1 98.81 76 VAL A CA 1
ATOM 626 C C . VAL A 1 76 ? -1.705 6.57 -3.98 1 98.81 76 VAL A C 1
ATOM 628 O O . VAL A 1 76 ? -1.549 5.961 -2.92 1 98.81 76 VAL A O 1
ATOM 631 N N . PHE A 1 77 ? -2.799 7.375 -4.23 1 98.81 77 PHE A N 1
ATOM 632 C CA . PHE A 1 77 ? -3.883 7.504 -3.262 1 98.81 77 PHE A CA 1
ATOM 633 C C . PHE A 1 77 ? -4.949 6.445 -3.498 1 98.81 77 PHE A C 1
ATOM 635 O O . PHE A 1 77 ? -5.469 6.312 -4.609 1 98.81 77 PHE A O 1
ATOM 642 N N . HIS A 1 78 ? -5.336 5.719 -2.42 1 98.62 78 HIS A N 1
ATOM 643 C CA . HIS A 1 78 ? -6.273 4.613 -2.559 1 98.62 78 HIS A CA 1
ATOM 644 C C . HIS A 1 78 ? -7.656 4.992 -2.037 1 98.62 78 HIS A C 1
ATOM 646 O O . HIS A 1 78 ? -8.672 4.543 -2.572 1 98.62 78 HIS A O 1
ATOM 652 N N . ASP A 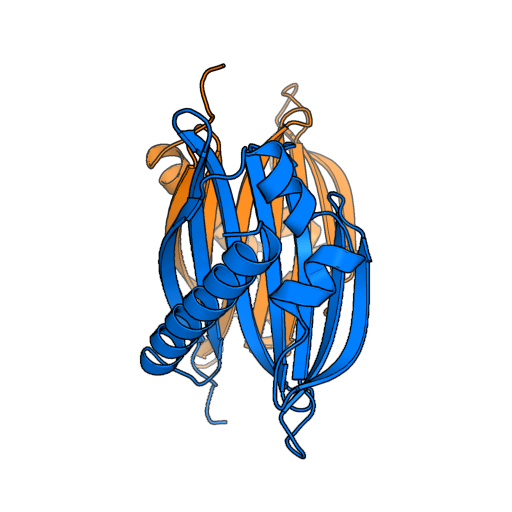1 79 ? -7.668 5.73 -0.948 1 97.88 79 ASP A N 1
ATOM 653 C CA . ASP A 1 79 ? -8.898 6.113 -0.264 1 97.88 79 ASP A CA 1
ATOM 654 C C . ASP A 1 79 ? -8.781 7.516 0.329 1 97.88 79 ASP A C 1
ATOM 656 O O . ASP A 1 79 ? -7.777 7.852 0.955 1 97.88 79 ASP A O 1
ATOM 660 N N . ILE A 1 80 ? -9.75 8.289 0.016 1 98.06 80 ILE A N 1
ATOM 661 C CA . ILE A 1 80 ? -9.812 9.648 0.553 1 98.06 80 ILE A CA 1
ATOM 662 C C . ILE A 1 80 ? -11.227 9.953 1.039 1 98.06 80 ILE A C 1
ATOM 664 O O . ILE A 1 80 ? -12.164 9.992 0.243 1 98.06 80 ILE A O 1
ATOM 668 N N . VAL A 1 81 ? -11.391 10.047 2.252 1 97.25 81 VAL A N 1
ATOM 669 C CA . VAL A 1 81 ? -12.609 10.539 2.885 1 97.25 81 VAL A CA 1
ATOM 670 C C . VAL A 1 81 ? -12.367 11.922 3.479 1 97.25 81 VAL A C 1
ATOM 672 O O . VAL A 1 81 ? -11.648 12.062 4.469 1 97.25 81 VAL A O 1
ATOM 675 N N . ALA A 1 82 ? -12.969 12.938 2.934 1 97.56 82 ALA A N 1
ATOM 676 C CA . ALA A 1 82 ? -12.68 14.336 3.262 1 97.56 82 ALA A CA 1
ATOM 677 C C . ALA A 1 82 ? -12.727 14.562 4.77 1 97.56 82 ALA A C 1
ATOM 679 O O . ALA A 1 82 ? -13.68 14.156 5.438 1 97.56 82 ALA A O 1
ATOM 680 N N . ASN A 1 83 ? -11.609 15.109 5.309 1 97.94 83 ASN A N 1
ATOM 681 C CA . ASN A 1 83 ? -11.438 15.57 6.684 1 97.94 83 ASN A CA 1
ATOM 682 C C . ASN A 1 83 ? -11.367 14.398 7.66 1 97.94 83 ASN A C 1
ATOM 684 O O . ASN A 1 83 ? -11.414 14.602 8.875 1 97.94 83 ASN A O 1
ATOM 688 N N . ARG A 1 84 ? -11.227 13.203 7.148 1 97.31 84 ARG A N 1
ATOM 689 C CA . ARG A 1 84 ? -11.352 12.078 8.07 1 97.31 84 ARG A CA 1
ATOM 690 C C . ARG A 1 84 ? -10.242 11.055 7.84 1 97.31 84 ARG A C 1
ATOM 692 O O . ARG A 1 84 ? -9.648 10.555 8.797 1 97.31 84 ARG A O 1
ATOM 699 N N . ARG A 1 85 ? -10 10.703 6.617 1 98.12 85 ARG A N 1
ATOM 700 C CA . ARG A 1 85 ? -9.102 9.586 6.375 1 98.12 85 ARG A CA 1
ATOM 701 C C . ARG A 1 85 ? -8.43 9.703 5.012 1 98.12 85 ARG A C 1
ATOM 703 O O . ARG A 1 85 ? -9.07 10.086 4.031 1 98.12 85 ARG A O 1
ATOM 710 N N . VAL A 1 86 ? -7.191 9.398 4.93 1 98.62 86 VAL A N 1
ATOM 711 C CA . VAL A 1 86 ? -6.453 9.188 3.689 1 98.62 86 VAL A CA 1
ATOM 712 C C . VAL A 1 86 ? -5.645 7.895 3.777 1 98.62 86 VAL A C 1
ATOM 714 O O . VAL A 1 86 ? -4.938 7.664 4.762 1 98.62 86 VAL A O 1
ATOM 717 N N . VAL A 1 87 ? -5.789 7.016 2.812 1 98.88 87 VAL A N 1
ATOM 718 C CA . VAL A 1 87 ? -4.961 5.82 2.686 1 98.88 87 VAL A CA 1
ATOM 719 C C . VAL A 1 87 ? -4.172 5.875 1.379 1 98.88 87 VAL A C 1
ATOM 721 O O . VAL A 1 87 ? -4.754 6.051 0.305 1 98.88 87 VAL A O 1
ATOM 724 N N . TYR A 1 88 ? -2.885 5.758 1.438 1 98.88 88 TYR A N 1
ATOM 725 C CA . TYR A 1 88 ? -2.041 5.828 0.25 1 98.88 88 TYR A CA 1
ATOM 726 C C . TYR A 1 88 ? -0.849 4.887 0.371 1 98.88 88 TYR A C 1
ATOM 728 O O . TYR A 1 88 ? -0.484 4.477 1.476 1 98.88 88 TYR A O 1
ATOM 736 N N . SER A 1 89 ? -0.327 4.426 -0.708 1 98.94 89 SER A N 1
ATOM 737 C CA . SER A 1 89 ? 0.93 3.686 -0.771 1 98.94 89 SER A CA 1
ATOM 738 C C . SER A 1 89 ? 2.021 4.508 -1.449 1 98.94 89 SER A C 1
ATOM 740 O O . SER A 1 89 ? 1.729 5.371 -2.279 1 98.94 89 SER A O 1
ATOM 742 N N . TYR A 1 90 ? 3.264 4.285 -1.044 1 98.69 90 TYR A N 1
ATOM 743 C CA . TYR A 1 90 ? 4.344 4.988 -1.728 1 98.69 90 TYR A CA 1
ATOM 744 C C . TYR A 1 90 ? 5.621 4.156 -1.729 1 98.69 90 TYR A C 1
ATOM 746 O O . TYR A 1 90 ? 5.887 3.416 -0.778 1 98.69 90 TYR A O 1
ATOM 754 N N . GLY A 1 91 ? 6.355 4.215 -2.799 1 98.56 91 GLY A N 1
ATOM 755 C CA . GLY A 1 91 ? 7.676 3.621 -2.938 1 98.56 91 GLY A CA 1
ATOM 756 C C . GLY A 1 91 ? 8.789 4.648 -2.986 1 98.56 91 GLY A C 1
ATOM 757 O O . GLY A 1 91 ? 8.641 5.711 -3.592 1 98.56 91 GLY A O 1
ATOM 758 N N . MET A 1 92 ? 9.883 4.344 -2.311 1 98.25 92 MET A N 1
ATOM 759 C CA . MET A 1 92 ? 11.047 5.227 -2.338 1 98.25 92 MET A CA 1
ATOM 760 C C . MET A 1 92 ? 12.211 4.57 -3.068 1 98.25 92 MET A C 1
ATOM 762 O O . MET A 1 92 ? 12.438 3.367 -2.924 1 98.25 92 MET A O 1
ATOM 766 N N . THR A 1 93 ? 12.875 5.332 -3.85 1 97.75 93 THR A N 1
ATOM 767 C CA . THR A 1 93 ? 14.086 4.867 -4.52 1 97.75 93 THR A CA 1
ATOM 768 C C . THR A 1 93 ? 15.281 5.754 -4.164 1 97.75 93 THR A C 1
ATOM 770 O O . THR A 1 93 ? 15.102 6.91 -3.768 1 97.75 93 THR A O 1
ATOM 773 N N . MET A 1 94 ? 16.406 5.195 -4.184 1 97.19 94 MET A N 1
ATOM 774 C CA . MET A 1 94 ? 17.688 5.883 -4.152 1 97.19 94 MET A CA 1
ATOM 775 C C . MET A 1 94 ? 18.562 5.461 -5.328 1 97.19 94 MET A C 1
ATOM 777 O O . MET A 1 94 ? 18.828 4.27 -5.52 1 97.19 94 MET A O 1
ATOM 781 N N . SER A 1 95 ? 18.891 6.445 -6.113 1 97 95 SER A N 1
ATOM 782 C CA . SER A 1 95 ? 19.656 6.18 -7.332 1 97 95 SER A CA 1
ATOM 783 C C . SER A 1 95 ? 18.953 5.145 -8.203 1 97 95 SER A C 1
ATOM 785 O O . SER A 1 95 ? 19.578 4.215 -8.711 1 97 95 SER A O 1
ATOM 787 N N . GLY A 1 96 ? 17.703 5.23 -8.211 1 94.44 96 GLY A N 1
ATOM 788 C CA . GLY A 1 96 ? 16.891 4.414 -9.102 1 94.44 96 GLY A CA 1
ATOM 789 C C . GLY A 1 96 ? 16.547 3.057 -8.516 1 94.44 96 GLY A C 1
ATOM 790 O O . GLY A 1 96 ? 15.75 2.314 -9.094 1 94.44 96 GLY A O 1
ATOM 791 N N . LYS A 1 97 ? 17.125 2.746 -7.379 1 95 97 LYS A N 1
ATOM 792 C CA . LYS A 1 97 ? 16.875 1.448 -6.762 1 95 97 LYS A CA 1
ATOM 793 C C . LYS A 1 97 ? 15.812 1.562 -5.672 1 95 97 LYS A C 1
ATOM 795 O O . LYS A 1 97 ? 15.953 2.359 -4.742 1 95 97 LYS A O 1
ATOM 800 N N . ARG A 1 98 ? 14.797 0.777 -5.793 1 97 98 ARG A N 1
ATOM 801 C CA . ARG A 1 98 ? 13.758 0.754 -4.773 1 97 98 ARG A CA 1
ATOM 802 C C . ARG A 1 98 ? 14.281 0.168 -3.469 1 97 98 ARG A C 1
ATOM 804 O O . ARG A 1 98 ? 14.867 -0.914 -3.461 1 97 98 ARG A O 1
ATOM 811 N N . PHE A 1 99 ? 13.992 0.882 -2.332 1 96.81 99 PHE A N 1
ATOM 812 C CA . PHE A 1 99 ? 14.508 0.327 -1.086 1 96.81 99 PHE A CA 1
ATOM 813 C C . PHE A 1 99 ? 13.391 0.158 -0.067 1 96.81 99 PHE A C 1
ATOM 815 O O . PHE A 1 99 ? 13.57 -0.495 0.962 1 96.81 99 PHE A O 1
ATOM 822 N N . SER A 1 100 ? 12.188 0.693 -0.368 1 98.19 100 SER A N 1
ATOM 823 C CA . SER A 1 100 ? 11.039 0.481 0.511 1 98.19 100 SER A CA 1
ATOM 824 C C . SER A 1 100 ? 9.727 0.75 -0.217 1 98.19 100 SER A C 1
ATOM 826 O O . SER A 1 100 ? 9.695 1.494 -1.199 1 98.19 100 SER A O 1
ATOM 828 N N . VAL A 1 101 ? 8.664 0.126 0.2 1 98.81 101 VAL A N 1
ATOM 829 C CA . VAL A 1 101 ? 7.277 0.45 -0.123 1 98.81 101 VAL A CA 1
ATOM 830 C C . VAL A 1 101 ? 6.438 0.454 1.151 1 98.81 101 VAL A C 1
ATOM 832 O O . VAL A 1 101 ? 6.613 -0.403 2.021 1 98.81 101 VAL A O 1
ATOM 835 N N . SER A 1 102 ? 5.562 1.443 1.258 1 98.88 102 SER A N 1
ATOM 836 C CA . SER A 1 102 ? 4.746 1.58 2.459 1 98.88 102 SER A CA 1
ATOM 837 C C . SER A 1 102 ? 3.271 1.759 2.107 1 98.88 102 SER A C 1
ATOM 839 O O . SER A 1 102 ? 2.941 2.268 1.034 1 98.88 102 SER A O 1
ATOM 841 N N . LEU A 1 103 ? 2.439 1.253 2.932 1 98.94 103 LEU A N 1
ATOM 842 C CA . LEU A 1 103 ? 1.027 1.607 3.025 1 98.94 103 LEU A CA 1
ATOM 843 C C . LEU A 1 103 ? 0.769 2.49 4.242 1 98.94 103 LEU A C 1
ATOM 845 O O . LEU A 1 103 ? 0.984 2.066 5.379 1 98.94 103 LEU A O 1
ATOM 849 N N . ALA A 1 104 ? 0.311 3.65 4.004 1 98.88 104 ALA A N 1
ATOM 850 C CA . ALA A 1 104 ? 0.105 4.621 5.074 1 98.88 104 ALA A CA 1
ATOM 851 C C . ALA A 1 104 ? -1.376 4.949 5.242 1 98.88 104 ALA A C 1
ATOM 853 O O . ALA A 1 104 ? -2.104 5.094 4.258 1 98.88 104 ALA A O 1
ATOM 854 N N . THR A 1 105 ? -1.809 5.023 6.473 1 98.75 105 THR A N 1
ATOM 855 C CA . THR A 1 105 ? -3.172 5.395 6.832 1 98.75 105 THR A CA 1
ATOM 856 C C . THR A 1 105 ? -3.18 6.621 7.738 1 98.75 105 THR A C 1
ATOM 858 O O . THR A 1 105 ? -2.59 6.602 8.82 1 98.75 105 THR A O 1
ATOM 861 N N . LEU A 1 106 ? -3.754 7.664 7.262 1 98.5 106 LEU A N 1
ATOM 862 C CA . LEU A 1 106 ? -4.02 8.859 8.062 1 98.5 106 LEU A CA 1
ATOM 863 C C . LEU A 1 106 ? -5.469 8.883 8.531 1 98.5 106 LEU A C 1
ATOM 865 O O . LEU A 1 106 ? -6.391 8.758 7.723 1 98.5 106 LEU A O 1
ATOM 869 N N . VAL A 1 107 ? -5.66 9.062 9.82 1 98.31 107 VAL A N 1
ATOM 870 C CA . VAL A 1 107 ? -6.992 9.242 10.391 1 98.31 107 VAL A CA 1
ATOM 871 C C . VAL A 1 107 ? -7.043 10.539 11.188 1 98.31 107 VAL A C 1
ATOM 873 O O . VAL A 1 107 ? -6.168 10.797 12.016 1 98.31 107 VAL A O 1
ATOM 876 N N . LEU A 1 108 ? -8.008 11.328 10.898 1 98.12 108 LEU A N 1
ATOM 877 C CA . LEU A 1 108 ? -8.25 12.586 11.602 1 98.12 108 LEU A CA 1
ATOM 878 C C . LEU A 1 108 ? -9.539 12.516 12.422 1 98.12 108 LEU A C 1
ATOM 880 O O . LEU A 1 108 ? -10.594 12.172 11.891 1 98.12 108 LEU A O 1
ATOM 884 N N . GLU A 1 109 ? -9.391 12.805 13.664 1 97.25 109 GLU A N 1
ATOM 885 C CA . GLU A 1 109 ? -10.547 12.867 14.555 1 97.25 109 GLU A CA 1
ATOM 886 C C . GLU A 1 109 ? -10.617 14.211 15.266 1 97.25 109 GLU A C 1
ATOM 888 O O . GLU A 1 109 ? -9.617 14.695 15.797 1 97.25 109 GLU A O 1
ATOM 893 N N . ARG A 1 110 ? -11.797 14.734 15.219 1 96.88 110 ARG A N 1
ATOM 894 C CA . ARG A 1 110 ? -11.984 15.984 15.945 1 96.88 110 ARG A CA 1
ATOM 895 C C . ARG A 1 110 ? -11.789 15.789 17.438 1 96.88 110 ARG A C 1
ATOM 897 O O . ARG A 1 110 ? -12.305 14.82 18.016 1 96.88 110 ARG A O 1
ATOM 904 N N . ALA A 1 111 ? -11.008 16.609 18.031 1 95.06 111 ALA A N 1
ATOM 905 C CA . ALA A 1 111 ? -10.773 16.688 19.469 1 95.06 111 ALA A CA 1
ATOM 906 C C . ALA A 1 111 ? -10.977 18.094 20 1 95.06 111 ALA A C 1
ATOM 908 O O . ALA A 1 111 ? -10.031 18.891 20.047 1 95.06 111 ALA A O 1
ATOM 909 N N . GLY A 1 112 ? -12.227 18.281 20.578 1 95.69 112 GLY A N 1
ATOM 910 C CA . GLY A 1 112 ? -12.562 19.672 20.844 1 95.69 112 GLY A CA 1
ATOM 911 C C . GLY A 1 112 ? -12.531 20.547 19.594 1 95.69 112 GLY A C 1
ATOM 912 O O . GLY A 1 112 ? -13.203 20.234 18.594 1 95.69 112 GLY A O 1
ATOM 913 N N . SER A 1 113 ? -11.773 21.562 19.672 1 96.12 113 SER A N 1
ATOM 914 C CA . SER A 1 113 ? -11.633 22.422 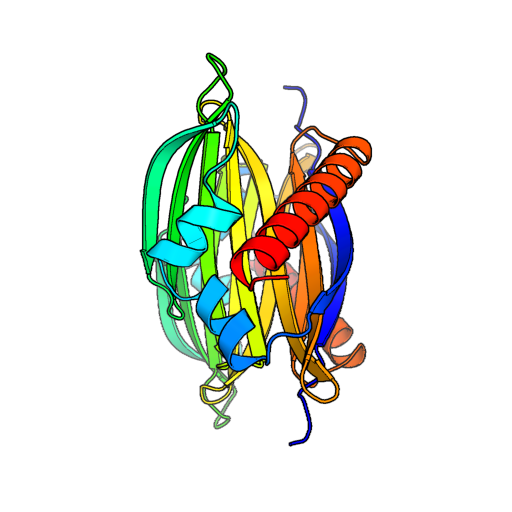18.5 1 96.12 113 SER A CA 1
ATOM 915 C C . SER A 1 113 ? -10.484 21.969 17.609 1 96.12 113 SER A C 1
ATOM 917 O O . SER A 1 113 ? -10.297 22.484 16.5 1 96.12 113 SER A O 1
ATOM 919 N N . GLY A 1 114 ? -9.766 21.062 18.141 1 98.06 114 GLY A N 1
ATOM 920 C CA . GLY A 1 114 ? -8.578 20.625 17.422 1 98.06 114 GLY A CA 1
ATOM 921 C C . GLY A 1 114 ? -8.742 19.25 16.781 1 98.06 114 GLY A C 1
ATOM 922 O O . GLY A 1 114 ? -9.859 18.844 16.469 1 98.06 114 GLY A O 1
ATOM 923 N N . THR A 1 115 ? -7.637 18.688 16.406 1 98.25 115 THR A N 1
ATOM 924 C CA . THR A 1 115 ? -7.621 17.422 15.672 1 98.25 115 THR A CA 1
ATOM 925 C C . THR A 1 115 ? -6.676 16.422 16.328 1 98.25 115 THR A C 1
ATOM 927 O O . THR A 1 115 ? -5.52 16.75 16.625 1 98.25 115 THR A O 1
ATOM 930 N N . ARG A 1 116 ? -7.141 15.281 16.672 1 98.12 116 ARG A N 1
ATOM 931 C CA . ARG A 1 116 ? -6.281 14.133 16.922 1 98.12 116 ARG A CA 1
ATOM 932 C C . ARG A 1 116 ? -5.969 13.391 15.633 1 98.12 116 ARG A C 1
ATOM 934 O O . ARG A 1 116 ? -6.879 12.93 14.938 1 98.12 116 ARG A O 1
ATOM 941 N N . MET A 1 117 ? -4.703 13.289 15.305 1 98 117 MET A N 1
ATOM 942 C CA . MET A 1 117 ? -4.262 12.633 14.078 1 98 117 MET A CA 1
ATOM 943 C C . MET A 1 117 ? -3.514 11.344 14.398 1 98 117 MET A C 1
ATOM 945 O O . MET A 1 117 ? -2.637 11.32 15.266 1 98 117 MET A O 1
ATOM 949 N N . ARG A 1 118 ? -3.861 10.305 13.828 1 97.88 118 ARG A N 1
ATOM 950 C CA . ARG A 1 118 ? -3.141 9.039 13.891 1 97.88 118 ARG A CA 1
ATOM 951 C C . ARG A 1 118 ? -2.611 8.633 12.523 1 97.88 118 ARG A C 1
ATOM 953 O O . ARG A 1 118 ? -3.377 8.523 11.562 1 97.88 118 ARG A O 1
ATOM 960 N N . TYR A 1 119 ? -1.357 8.477 12.406 1 98.44 119 TYR A N 1
ATOM 961 C CA . TYR A 1 119 ? -0.659 8.016 11.211 1 98.44 119 TYR A CA 1
ATOM 962 C C . TYR A 1 119 ? -0.083 6.621 11.422 1 98.44 119 TYR A C 1
ATOM 964 O O . TYR A 1 119 ? 0.733 6.41 12.32 1 98.44 119 TYR A O 1
ATOM 972 N N . THR A 1 120 ? -0.592 5.641 10.68 1 98.62 120 THR A N 1
ATOM 973 C CA . THR A 1 120 ? -0.068 4.281 10.742 1 98.62 120 THR A CA 1
ATOM 974 C C . THR A 1 120 ? 0.644 3.916 9.445 1 98.62 120 THR A C 1
ATOM 976 O O . THR A 1 120 ? 0.08 4.066 8.359 1 98.62 120 THR A O 1
ATOM 979 N N . GLU A 1 121 ? 1.873 3.479 9.531 1 98.75 121 GLU A N 1
ATOM 980 C CA . GLU A 1 121 ? 2.648 3.061 8.367 1 98.75 121 GLU A CA 1
ATOM 981 C C . GLU A 1 121 ? 2.971 1.57 8.422 1 98.75 121 GLU A C 1
ATOM 983 O O . GLU A 1 121 ? 3.604 1.103 9.375 1 98.75 121 GLU A O 1
ATOM 988 N N . GLN A 1 122 ? 2.496 0.798 7.543 1 98.88 122 GLN A N 1
ATOM 989 C CA . GLN A 1 122 ? 2.896 -0.576 7.258 1 98.88 122 GLN A CA 1
ATOM 990 C C . GLN A 1 122 ? 3.936 -0.626 6.145 1 98.88 122 GLN A C 1
ATOM 992 O O . GLN A 1 122 ? 3.654 -0.241 5.008 1 98.88 122 GLN A O 1
ATOM 997 N N . ILE A 1 123 ? 5.16 -1.137 6.422 1 98.81 123 ILE A N 1
ATOM 998 C CA . ILE A 1 123 ? 6.289 -0.894 5.535 1 98.81 123 ILE A CA 1
ATOM 999 C C . ILE A 1 123 ? 6.969 -2.217 5.191 1 98.81 123 ILE A C 1
ATOM 1001 O O . ILE A 1 123 ? 7.039 -3.121 6.027 1 98.81 123 ILE A O 1
ATOM 1005 N N . VAL A 1 124 ? 7.402 -2.365 3.979 1 98.5 124 VAL A N 1
ATOM 1006 C CA . VAL A 1 124 ? 8.359 -3.4 3.596 1 98.5 124 VAL A CA 1
ATOM 1007 C C . VAL A 1 124 ? 9.664 -2.756 3.135 1 98.5 124 VAL A C 1
ATOM 1009 O O . VAL A 1 124 ? 9.648 -1.818 2.334 1 98.5 124 VAL A O 1
ATOM 1012 N N . LEU A 1 125 ? 10.773 -3.248 3.689 1 98 125 LEU A N 1
ATOM 1013 C CA . LEU A 1 125 ? 12.117 -2.783 3.381 1 98 125 LEU A CA 1
ATOM 1014 C C . LEU A 1 125 ? 12.898 -3.844 2.609 1 98 125 LEU A C 1
ATOM 1016 O O . LEU A 1 125 ? 12.68 -5.043 2.801 1 98 125 LEU A O 1
ATOM 1020 N N . PHE A 1 126 ? 13.75 -3.377 1.741 1 96.31 126 PHE A N 1
ATOM 1021 C CA . PHE A 1 126 ? 14.594 -4.281 0.962 1 96.31 126 PHE A CA 1
ATOM 1022 C C . PHE A 1 126 ? 16.047 -4.141 1.364 1 96.31 126 PHE A C 1
ATOM 1024 O O . PHE A 1 126 ? 16.656 -3.08 1.184 1 96.31 126 PHE A O 1
ATOM 1031 N N . GLY A 1 127 ? 16.609 -5.117 1.881 1 92.88 127 GLY A N 1
ATOM 1032 C CA . GLY A 1 127 ? 18.016 -5.145 2.242 1 92.88 127 GLY A CA 1
ATOM 1033 C C . GLY A 1 127 ? 18.328 -4.379 3.514 1 92.88 127 GLY A C 1
ATOM 1034 O O . GLY A 1 127 ? 19.484 -4.039 3.775 1 92.88 127 GLY A O 1
ATOM 1035 N N . GLN A 1 128 ? 17.297 -3.953 4.203 1 91.75 128 GLN A N 1
ATOM 1036 C CA . GLN A 1 128 ? 17.422 -3.211 5.453 1 91.75 128 GLN A CA 1
ATOM 1037 C C . GLN A 1 128 ? 16.625 -3.883 6.574 1 91.75 128 GLN A C 1
ATOM 1039 O O . GLN A 1 128 ? 15.828 -4.785 6.32 1 91.75 128 GLN A O 1
ATOM 1044 N N . GLY A 1 129 ? 16.938 -3.574 7.777 1 89.81 129 GLY A N 1
ATOM 1045 C CA . GLY A 1 129 ? 16.266 -4.207 8.906 1 89.81 129 GLY A CA 1
ATOM 1046 C C . GLY A 1 129 ? 15.586 -3.219 9.828 1 89.81 129 GLY A C 1
ATOM 1047 O O . GLY A 1 129 ? 15.141 -2.154 9.391 1 89.81 129 GLY A O 1
ATOM 1048 N N . ARG A 1 130 ? 15.484 -3.604 11.055 1 90.19 130 ARG A N 1
ATOM 1049 C CA . ARG A 1 130 ? 14.695 -2.906 12.062 1 90.19 130 ARG A CA 1
ATOM 1050 C C . ARG A 1 130 ? 15.219 -1.49 12.281 1 90.19 130 ARG A C 1
ATOM 1052 O O . ARG A 1 130 ? 14.438 -0.573 12.555 1 90.19 130 ARG A O 1
ATOM 1059 N N . GLU A 1 131 ? 16.453 -1.347 12.133 1 94.38 131 GLU A N 1
ATOM 1060 C CA . GLU A 1 131 ? 17.031 -0.029 12.359 1 94.38 131 GLU A CA 1
ATOM 1061 C C . GLU A 1 131 ? 16.5 0.992 11.359 1 94.38 131 GLU A C 1
ATOM 1063 O O . GLU A 1 131 ? 16.281 2.156 11.711 1 94.38 131 GLU A O 1
ATOM 1068 N N . ALA A 1 132 ? 16.312 0.521 10.18 1 94.88 132 ALA A N 1
ATOM 1069 C CA . ALA A 1 132 ? 15.781 1.405 9.141 1 94.88 132 ALA A CA 1
ATOM 1070 C C . ALA A 1 132 ? 14.336 1.799 9.43 1 94.88 132 ALA A C 1
ATOM 1072 O O . ALA A 1 132 ? 13.898 2.889 9.062 1 94.88 132 ALA A O 1
ATOM 1073 N N . VAL A 1 133 ? 13.578 0.932 10.086 1 96.38 133 VAL A N 1
ATOM 1074 C CA . VAL A 1 133 ? 12.203 1.229 10.469 1 96.38 133 VAL A CA 1
ATOM 1075 C C . VAL A 1 133 ? 12.188 2.361 11.5 1 96.38 133 VAL A C 1
ATOM 1077 O O . VAL A 1 133 ? 11.383 3.289 11.391 1 96.38 133 VAL A O 1
ATOM 1080 N N . GLU A 1 134 ? 13.078 2.234 12.453 1 96.38 134 GLU A N 1
ATOM 1081 C CA . GLU A 1 134 ? 13.156 3.273 13.469 1 96.38 134 GLU A CA 1
ATOM 1082 C C . GLU A 1 134 ? 13.539 4.621 12.859 1 96.38 134 GLU A C 1
ATOM 1084 O O . GLU A 1 134 ? 13 5.66 13.25 1 96.38 134 GLU A O 1
ATOM 1089 N N . GLN A 1 135 ? 14.438 4.582 11.945 1 96.12 135 GLN A N 1
ATOM 1090 C CA . GLN A 1 135 ? 14.805 5.809 11.25 1 96.12 135 GLN A CA 1
ATOM 1091 C C . GLN A 1 135 ? 13.617 6.391 10.492 1 96.12 135 GLN A C 1
ATOM 1093 O O . GLN A 1 135 ? 13.422 7.609 10.477 1 96.12 135 GLN A O 1
ATOM 1098 N N . ARG A 1 136 ? 12.828 5.523 9.836 1 97.12 136 ARG A N 1
ATOM 1099 C CA . ARG A 1 136 ? 11.625 5.969 9.141 1 97.12 136 ARG A CA 1
ATOM 1100 C C . ARG A 1 136 ? 10.633 6.605 10.109 1 97.12 136 ARG A C 1
ATOM 1102 O O . ARG A 1 136 ? 10.055 7.656 9.82 1 97.12 136 ARG A O 1
ATOM 1109 N N . ARG A 1 137 ? 10.453 5.973 11.227 1 97.44 137 ARG A N 1
ATOM 1110 C CA . ARG A 1 137 ? 9.531 6.477 12.242 1 97.44 137 ARG A CA 1
ATOM 1111 C C . ARG A 1 137 ? 9.953 7.859 12.727 1 97.44 137 ARG A C 1
ATOM 1113 O O . ARG A 1 137 ? 9.117 8.758 12.852 1 97.44 137 ARG A O 1
ATOM 1120 N N . LEU A 1 138 ? 11.203 8.016 13 1 96.31 138 LEU A N 1
ATOM 1121 C CA . LEU A 1 138 ? 11.734 9.297 13.445 1 96.31 138 LEU A CA 1
ATOM 1122 C C . LEU A 1 138 ? 11.555 10.359 12.367 1 96.31 138 LEU A C 1
ATOM 1124 O O . LEU A 1 138 ? 11.156 11.492 12.664 1 96.31 138 LEU A O 1
ATOM 1128 N N . GLY A 1 139 ? 11.859 10.016 11.141 1 95.25 139 GLY A N 1
ATOM 1129 C CA . GLY A 1 139 ? 11.648 10.93 10.031 1 95.25 139 GLY A CA 1
ATOM 1130 C C . GLY A 1 139 ? 10.203 11.344 9.875 1 95.25 139 GLY A C 1
ATOM 1131 O O . GLY A 1 139 ? 9.914 12.516 9.617 1 95.25 139 GLY A O 1
ATOM 1132 N N . CYS A 1 140 ? 9.305 10.406 10.008 1 96.31 140 CYS A N 1
ATOM 1133 C CA . CYS A 1 140 ? 7.883 10.719 9.961 1 96.31 140 CYS A CA 1
ATOM 1134 C C . CYS A 1 140 ? 7.504 11.711 11.062 1 96.31 140 CYS A C 1
ATOM 1136 O O . CYS A 1 140 ? 6.754 12.656 10.82 1 96.31 140 CYS A O 1
ATOM 1138 N N . GLY A 1 141 ? 8.047 11.469 12.242 1 95.94 141 GLY A N 1
ATOM 1139 C CA . GLY A 1 141 ? 7.816 12.398 13.336 1 95.94 141 GLY A CA 1
ATOM 1140 C C . GLY A 1 141 ? 8.25 13.812 13.016 1 95.94 141 GLY A C 1
ATOM 1141 O O . GLY A 1 141 ? 7.539 14.773 13.328 1 95.94 141 GLY A O 1
ATOM 1142 N N . GLU A 1 142 ? 9.398 13.938 12.453 1 95.38 142 GLU A N 1
ATOM 1143 C CA . GLU A 1 142 ? 9.914 15.25 12.07 1 95.38 142 GLU A CA 1
ATOM 1144 C C . GLU A 1 142 ? 9 15.922 11.039 1 95.38 142 GLU A C 1
ATOM 1146 O O . GLU A 1 142 ? 8.734 17.125 11.133 1 95.38 142 GLU A O 1
ATOM 1151 N N . LEU A 1 143 ? 8.578 15.203 10.047 1 96.31 143 LEU A N 1
ATOM 1152 C CA . LEU A 1 143 ? 7.672 15.734 9.039 1 96.31 143 LEU A CA 1
ATOM 1153 C C . LEU A 1 143 ? 6.371 16.219 9.672 1 96.31 143 LEU A C 1
ATOM 1155 O O . LEU A 1 143 ? 5.844 17.266 9.297 1 96.31 143 LEU A O 1
ATOM 1159 N N . LEU A 1 144 ? 5.879 15.461 10.609 1 97.12 144 LEU A N 1
ATOM 1160 C CA . LEU A 1 144 ? 4.617 15.836 11.242 1 97.12 144 LEU A CA 1
ATOM 1161 C C . LEU A 1 144 ? 4.801 17.062 12.133 1 97.12 144 LEU A C 1
ATOM 1163 O O . LEU A 1 144 ? 3.848 17.812 12.375 1 97.12 144 LEU A O 1
ATOM 1167 N N . GLU A 1 145 ? 6.008 17.281 12.617 1 95.81 145 GLU A N 1
ATOM 1168 C CA . GLU A 1 145 ? 6.32 18.531 13.289 1 95.81 145 GLU A CA 1
ATOM 1169 C C . GLU A 1 145 ? 6.277 19.703 12.312 1 95.81 145 GLU A C 1
ATOM 1171 O O . GLU A 1 145 ? 5.816 20.797 12.664 1 95.81 145 GLU A O 1
ATOM 1176 N N . ARG A 1 146 ? 6.77 19.5 11.188 1 97.5 146 ARG A N 1
ATOM 1177 C CA . ARG A 1 146 ? 6.688 20.516 10.148 1 97.5 146 ARG A CA 1
ATOM 1178 C C . ARG A 1 146 ? 5.238 20.812 9.773 1 97.5 146 ARG A C 1
ATOM 1180 O O . ARG A 1 146 ? 4.883 21.953 9.469 1 97.5 146 ARG A O 1
ATOM 1187 N N . LEU A 1 147 ? 4.426 19.766 9.703 1 98.25 147 LEU A N 1
ATOM 1188 C CA . LEU A 1 147 ? 2.996 19.969 9.492 1 98.25 147 LEU A CA 1
ATOM 1189 C C . LEU A 1 147 ? 2.41 20.891 10.555 1 98.25 147 LEU A C 1
ATOM 1191 O O . LEU A 1 147 ? 1.62 21.781 10.242 1 98.25 147 LEU A O 1
ATOM 1195 N N . ALA A 1 148 ? 2.801 20.719 11.805 1 98 148 ALA A N 1
ATOM 1196 C CA . ALA A 1 148 ? 2.344 21.594 12.883 1 98 148 ALA A CA 1
ATOM 1197 C C . ALA A 1 148 ? 2.695 23.062 12.594 1 98 148 ALA A C 1
ATOM 1199 O O . ALA A 1 148 ? 1.864 23.953 12.766 1 98 148 ALA A O 1
ATOM 1200 N N . ALA A 1 149 ? 3.902 23.219 12.156 1 97.44 149 ALA A N 1
ATOM 1201 C CA . ALA A 1 149 ? 4.34 24.578 11.805 1 97.44 149 ALA A CA 1
ATOM 1202 C C . ALA A 1 149 ? 3.494 25.156 10.672 1 97.44 149 ALA A C 1
ATOM 1204 O O . ALA A 1 149 ? 3.088 26.312 10.727 1 97.44 149 ALA A O 1
ATOM 1205 N N . GLU A 1 150 ? 3.234 24.344 9.648 1 98.06 150 GLU A N 1
ATOM 1206 C CA . GLU A 1 150 ? 2.375 24.719 8.531 1 98.06 150 GLU A CA 1
ATOM 1207 C C . GLU A 1 150 ? 0.991 25.141 9.023 1 98.06 150 GLU A C 1
ATOM 1209 O O . GLU A 1 150 ? 0.361 26.031 8.438 1 98.06 150 GLU A O 1
ATOM 1214 N N . LEU A 1 151 ? 0.529 24.516 10.102 1 98.06 151 LEU A N 1
ATOM 1215 C CA . LEU A 1 151 ? -0.8 24.75 10.648 1 98.06 151 LEU A CA 1
ATOM 1216 C C . LEU A 1 151 ? -0.782 25.953 11.602 1 98.06 151 LEU A C 1
ATOM 1218 O O . LEU A 1 151 ? -1.818 26.328 12.148 1 98.06 151 LEU A O 1
ATOM 1222 N N . GLY A 1 152 ? 0.367 26.562 11.82 1 94.88 152 GLY A N 1
ATOM 1223 C CA . GLY A 1 152 ? 0.493 27.75 12.656 1 94.88 152 GLY A CA 1
ATOM 1224 C C . GLY A 1 152 ? 0.673 27.438 14.125 1 94.88 152 GLY A C 1
ATOM 1225 O O . GLY A 1 152 ? 0.324 28.234 14.992 1 94.88 152 GLY A O 1
ATOM 1226 N N . GLU A 1 153 ? 1.062 26.281 14.383 1 91.88 153 GLU A N 1
ATOM 1227 C CA . GLU A 1 153 ? 1.291 25.875 15.773 1 91.88 153 GLU A CA 1
ATOM 1228 C C . GLU A 1 153 ? 2.754 26.078 16.156 1 91.88 153 GLU A C 1
ATOM 1230 O O . GLU A 1 153 ? 3.633 26.125 15.297 1 91.88 153 GLU A O 1
ATOM 1235 N N . MET B 1 1 ? -21.922 10.367 13.281 1 35.09 1 MET B N 1
ATOM 1236 C CA . MET B 1 1 ? -21.625 9.367 12.258 1 35.09 1 MET B CA 1
ATOM 1237 C C . MET B 1 1 ? -20.719 8.266 12.82 1 35.09 1 MET B C 1
ATOM 1239 O O . MET B 1 1 ? -19.859 8.531 13.664 1 35.09 1 MET B O 1
ATOM 1243 N N . SER B 1 2 ? -20.953 7.012 12.852 1 46.66 2 SER B N 1
ATOM 1244 C CA . SER B 1 2 ? -20.281 5.777 13.273 1 46.66 2 SER B CA 1
ATOM 1245 C C . SER B 1 2 ? -18.906 5.645 12.633 1 46.66 2 SER B C 1
ATOM 1247 O O . SER B 1 2 ? -18.797 5.609 11.406 1 46.66 2 SER B O 1
ATOM 1249 N N . GLU B 1 3 ? -17.766 6.402 12.984 1 56.44 3 GLU B N 1
ATOM 1250 C CA . GLU B 1 3 ? -16.406 6.559 12.469 1 56.44 3 GLU B CA 1
ATOM 1251 C C . GLU B 1 3 ? -15.789 5.207 12.125 1 56.44 3 GLU B C 1
ATOM 1253 O O . GLU B 1 3 ? -15.664 4.336 12.984 1 56.44 3 GLU B O 1
ATOM 1258 N N . GLU B 1 4 ? -16.016 4.727 10.812 1 75.56 4 GLU B N 1
ATOM 1259 C CA . GLU B 1 4 ? -15.555 3.385 10.477 1 75.56 4 GLU B CA 1
ATOM 1260 C C . GLU B 1 4 ? -14.094 3.186 10.891 1 75.56 4 GLU B C 1
ATOM 1262 O O . GLU B 1 4 ? -13.195 3.836 10.352 1 75.56 4 GLU B O 1
ATOM 1267 N N . ALA B 1 5 ? -13.953 2.543 12.039 1 88.62 5 ALA B N 1
ATOM 1268 C CA . ALA B 1 5 ? -12.664 2.234 12.641 1 88.62 5 ALA B CA 1
ATOM 1269 C C . ALA B 1 5 ? -11.758 1.493 11.656 1 88.62 5 ALA B C 1
ATOM 1271 O O . ALA B 1 5 ? -12.242 0.708 10.836 1 88.62 5 ALA B O 1
ATOM 1272 N N . THR B 1 6 ? -10.539 1.976 11.609 1 96.12 6 THR B N 1
ATOM 1273 C CA . THR B 1 6 ? -9.555 1.238 10.828 1 96.12 6 THR B CA 1
ATOM 1274 C C . THR B 1 6 ? -8.945 0.105 11.648 1 96.12 6 THR B C 1
ATOM 1276 O O . THR B 1 6 ? -8.703 0.263 12.844 1 96.12 6 THR B O 1
ATOM 1279 N N . HIS B 1 7 ? -8.766 -1.008 11.07 1 97.25 7 HIS B N 1
ATOM 1280 C CA . HIS B 1 7 ? -8.062 -2.133 11.672 1 97.25 7 HIS B CA 1
ATOM 1281 C C . HIS B 1 7 ? -6.875 -2.562 10.812 1 97.25 7 HIS B C 1
ATOM 1283 O O . HIS B 1 7 ? -7.043 -2.938 9.656 1 97.25 7 HIS B O 1
ATOM 1289 N N . HIS B 1 8 ? -5.66 -2.461 11.383 1 98.25 8 HIS B N 1
ATOM 1290 C CA . HIS B 1 8 ? -4.445 -2.859 10.688 1 98.25 8 HIS B CA 1
ATOM 1291 C C . HIS B 1 8 ? -3.99 -4.25 11.117 1 98.25 8 HIS B C 1
ATOM 1293 O O . HIS B 1 8 ? -4.047 -4.586 12.297 1 98.25 8 HIS B O 1
ATOM 1299 N N . ASP B 1 9 ? -3.568 -5.027 10.172 1 98.38 9 ASP B N 1
ATOM 1300 C CA . ASP B 1 9 ? -3.061 -6.359 10.477 1 98.38 9 ASP B CA 1
ATOM 1301 C C . ASP B 1 9 ? -2.086 -6.84 9.406 1 98.38 9 ASP B C 1
ATOM 1303 O O . ASP B 1 9 ? -1.854 -6.145 8.414 1 98.38 9 ASP B O 1
ATOM 1307 N N . VAL B 1 10 ? -1.408 -7.949 9.648 1 98.19 10 VAL B N 1
ATOM 1308 C CA . VAL B 1 10 ? -0.491 -8.578 8.703 1 98.19 10 VAL B CA 1
ATOM 1309 C C . VAL B 1 10 ? -0.637 -10.094 8.773 1 98.19 10 VAL B C 1
ATOM 1311 O O . VAL B 1 10 ? -0.853 -10.656 9.852 1 98.19 10 VAL B O 1
ATOM 1314 N N . PHE B 1 11 ? -0.537 -10.742 7.691 1 98.12 11 PHE B N 1
ATOM 1315 C CA . PHE B 1 11 ? -0.428 -12.195 7.676 1 98.12 11 PHE B CA 1
ATOM 1316 C C . PHE B 1 11 ? 0.5 -12.656 6.559 1 98.12 11 PHE B C 1
ATOM 1318 O O . PHE B 1 11 ? 0.786 -11.906 5.629 1 98.12 11 PHE B O 1
ATOM 1325 N N . THR B 1 12 ? 0.959 -13.852 6.691 1 98.06 12 THR B N 1
ATOM 1326 C CA . THR B 1 12 ? 1.828 -14.469 5.699 1 98.06 12 THR B CA 1
ATOM 1327 C C . THR B 1 12 ? 1.307 -15.852 5.312 1 98.06 12 THR B C 1
ATOM 1329 O O . THR B 1 12 ? 0.848 -16.609 6.168 1 98.06 12 THR B O 1
ATOM 1332 N N . VAL B 1 13 ? 1.308 -16.156 4.047 1 97.94 13 VAL B N 1
ATOM 1333 C CA . VAL B 1 13 ? 1.027 -17.484 3.531 1 97.94 13 VAL B CA 1
ATOM 1334 C C . VAL B 1 13 ? 2.238 -18.016 2.76 1 97.94 13 VAL B C 1
ATOM 1336 O O . VAL B 1 13 ? 2.76 -17.328 1.875 1 97.94 13 VAL B O 1
ATOM 1339 N N . GLU B 1 14 ? 2.666 -19.188 3.105 1 96.94 14 GLU B N 1
ATOM 1340 C CA . GLU B 1 14 ? 3.789 -19.812 2.416 1 96.94 14 GLU B CA 1
ATOM 1341 C C . GLU B 1 14 ? 3.348 -21.078 1.687 1 96.94 14 GLU B C 1
ATOM 1343 O O . GLU B 1 14 ? 2.516 -21.844 2.191 1 96.94 14 GLU B O 1
ATOM 1348 N N . ARG B 1 15 ?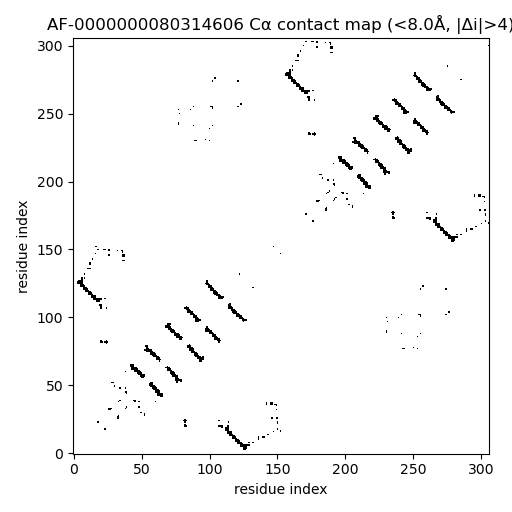 3.939 -21.234 0.492 1 97.06 15 ARG B N 1
ATOM 1349 C CA . ARG B 1 15 ? 3.697 -22.422 -0.316 1 97.06 15 ARG B CA 1
ATOM 1350 C C . ARG B 1 15 ? 4.961 -22.844 -1.052 1 97.06 15 ARG B C 1
ATOM 1352 O O . ARG B 1 15 ? 5.828 -22.016 -1.343 1 97.06 15 ARG B O 1
ATOM 1359 N N . THR B 1 16 ? 5 -24.156 -1.271 1 97.44 16 THR B N 1
ATOM 1360 C CA . THR B 1 16 ? 6.031 -24.688 -2.154 1 97.44 16 THR B CA 1
ATOM 1361 C C . THR B 1 16 ? 5.406 -25.281 -3.414 1 97.44 16 THR B C 1
ATOM 1363 O O . THR B 1 16 ? 4.41 -26 -3.338 1 97.44 16 THR B O 1
ATOM 1366 N N . TYR B 1 17 ? 5.969 -24.891 -4.527 1 98.5 17 TYR B N 1
ATOM 1367 C CA . TYR B 1 17 ? 5.543 -25.422 -5.816 1 98.5 17 TYR B CA 1
ATOM 1368 C C . TYR B 1 17 ? 6.648 -26.266 -6.453 1 98.5 17 TYR B C 1
ATOM 1370 O O . TYR B 1 17 ? 7.832 -26 -6.227 1 98.5 17 TYR B O 1
ATOM 1378 N N . ARG B 1 18 ? 6.344 -27.25 -7.293 1 98 18 ARG B N 1
ATOM 1379 C CA . ARG B 1 18 ? 7.324 -28 -8.07 1 98 18 ARG B CA 1
ATOM 1380 C C . ARG B 1 18 ? 7.855 -27.172 -9.234 1 98 18 ARG B C 1
ATOM 1382 O O . ARG B 1 18 ? 8.984 -27.375 -9.688 1 98 18 ARG B O 1
ATOM 1389 N N . ALA B 1 19 ? 7.012 -26.281 -9.688 1 98.38 19 ALA B N 1
ATOM 1390 C CA . ALA B 1 19 ? 7.379 -25.422 -10.805 1 98.38 19 ALA B CA 1
ATOM 1391 C C . ALA B 1 19 ? 8.531 -24.5 -10.43 1 98.38 19 ALA B C 1
ATOM 1393 O O . ALA B 1 19 ? 8.578 -23.984 -9.305 1 98.38 19 ALA B O 1
ATOM 1394 N N . ALA B 1 20 ? 9.422 -24.219 -11.375 1 98.25 20 ALA B N 1
ATOM 1395 C CA . ALA B 1 20 ? 10.539 -23.312 -11.172 1 98.25 20 ALA B CA 1
ATOM 1396 C C . ALA B 1 20 ? 10.047 -21.875 -10.992 1 98.25 20 ALA B C 1
ATOM 1398 O O . ALA B 1 20 ? 8.938 -21.531 -11.406 1 98.25 20 ALA B O 1
ATOM 1399 N N . PRO B 1 21 ? 10.883 -21.016 -10.391 1 98.19 21 PRO B N 1
ATOM 1400 C CA . PRO B 1 21 ? 10.469 -19.625 -10.125 1 98.19 21 PRO B CA 1
ATOM 1401 C C . PRO B 1 21 ? 10.008 -18.906 -11.391 1 98.19 21 PRO B C 1
ATOM 1403 O O . PRO B 1 21 ? 9.07 -18.109 -11.344 1 98.19 21 PRO B O 1
ATOM 1406 N N . GLU B 1 22 ? 10.641 -19.188 -12.492 1 98.44 22 GLU B N 1
ATOM 1407 C CA . GLU B 1 22 ? 10.297 -18.547 -13.75 1 98.44 22 GLU B CA 1
ATOM 1408 C C . GLU B 1 22 ? 8.852 -18.844 -14.141 1 98.44 22 GLU B C 1
ATOM 1410 O O . GLU B 1 22 ? 8.141 -17.969 -14.641 1 98.44 22 GLU B O 1
ATOM 1415 N N . ARG B 1 23 ? 8.453 -20.016 -13.914 1 98.5 23 ARG B N 1
ATOM 1416 C CA . ARG B 1 23 ? 7.09 -20.422 -14.25 1 98.5 23 ARG B CA 1
ATOM 1417 C C . ARG B 1 23 ? 6.078 -19.812 -13.297 1 98.5 23 ARG B C 1
ATOM 1419 O O . ARG B 1 23 ? 5 -19.375 -13.711 1 98.5 23 ARG B O 1
ATOM 1426 N N . VAL B 1 24 ? 6.422 -19.812 -12.008 1 98.69 24 VAL B N 1
ATOM 1427 C CA . VAL B 1 24 ? 5.543 -19.203 -11.016 1 98.69 24 VAL B CA 1
ATOM 1428 C C . VAL B 1 24 ? 5.379 -17.719 -11.32 1 98.69 24 VAL B C 1
ATOM 1430 O O . VAL B 1 24 ? 4.258 -17.203 -11.336 1 98.69 24 VAL B O 1
ATOM 1433 N N . PHE B 1 25 ? 6.539 -17.062 -11.625 1 98.81 25 PHE B N 1
ATOM 1434 C CA . PHE B 1 25 ? 6.539 -15.633 -11.945 1 98.81 25 PHE B CA 1
ATOM 1435 C C . PHE B 1 25 ? 5.703 -15.367 -13.195 1 98.81 25 PHE B C 1
ATOM 1437 O O . PHE B 1 25 ? 4.918 -14.414 -13.227 1 98.81 25 PHE B O 1
ATOM 1444 N N . ASP B 1 26 ? 5.793 -16.219 -14.133 1 98.75 26 ASP B N 1
ATOM 1445 C CA . ASP B 1 26 ? 5.059 -16.094 -15.383 1 98.75 26 ASP B CA 1
ATOM 1446 C C . ASP B 1 26 ? 3.553 -16.188 -15.148 1 98.75 26 ASP B C 1
ATOM 1448 O O . ASP B 1 26 ? 2.771 -15.5 -15.82 1 98.75 26 ASP B O 1
ATOM 1452 N N . ALA B 1 27 ? 3.115 -16.984 -14.211 1 98.69 27 ALA B N 1
ATOM 1453 C CA . ALA B 1 27 ? 1.697 -17.125 -13.891 1 98.69 27 ALA B CA 1
ATOM 1454 C C . ALA B 1 27 ? 1.141 -15.82 -13.312 1 98.69 27 ALA B C 1
ATOM 1456 O O . ALA B 1 27 ? -0.05 -15.531 -13.453 1 98.69 27 ALA B O 1
ATOM 1457 N N . TRP B 1 28 ? 1.986 -15.039 -12.633 1 98.56 28 TRP B N 1
ATOM 1458 C CA . TRP B 1 28 ? 1.593 -13.742 -12.078 1 98.56 28 TRP B CA 1
ATOM 1459 C C . TRP B 1 28 ? 1.618 -12.664 -13.164 1 98.56 28 TRP B C 1
ATOM 1461 O O . TRP B 1 28 ? 0.82 -11.727 -13.125 1 98.56 28 TRP B O 1
ATOM 1471 N N . ALA B 1 29 ? 2.441 -12.82 -14.117 1 98.75 29 ALA B N 1
ATOM 1472 C CA . ALA B 1 29 ? 2.758 -11.75 -15.055 1 98.75 29 ALA B CA 1
ATOM 1473 C C . ALA B 1 29 ? 1.884 -11.844 -16.297 1 98.75 29 ALA B C 1
ATOM 1475 O O . ALA B 1 29 ? 1.567 -10.82 -16.922 1 98.75 29 ALA B O 1
ATOM 1476 N N . ASP B 1 30 ? 1.57 -13.023 -16.719 1 98.44 30 ASP B N 1
ATOM 1477 C CA . ASP B 1 30 ? 0.805 -13.242 -17.938 1 98.44 30 ASP B CA 1
ATOM 1478 C C . ASP B 1 30 ? -0.682 -12.984 -17.703 1 98.44 30 ASP B C 1
ATOM 1480 O O . ASP B 1 30 ? -1.31 -13.641 -16.875 1 98.44 30 ASP B O 1
ATOM 1484 N N . PRO B 1 31 ? -1.26 -12.086 -18.516 1 98.06 31 PRO B N 1
ATOM 1485 C CA . PRO B 1 31 ? -2.648 -11.703 -18.25 1 98.06 31 PRO B CA 1
ATOM 1486 C C . PRO B 1 31 ? -3.615 -12.883 -18.344 1 98.06 31 PRO B C 1
ATOM 1488 O O . PRO B 1 31 ? -4.539 -12.992 -17.531 1 98.06 31 PRO B O 1
ATOM 1491 N N . ALA B 1 32 ? -3.447 -13.703 -19.328 1 97.94 32 ALA B N 1
ATOM 1492 C CA . ALA B 1 32 ? -4.355 -14.836 -19.5 1 97.94 32 ALA B CA 1
ATOM 1493 C C . ALA B 1 32 ? -4.23 -15.82 -18.344 1 97.94 32 ALA B C 1
ATOM 1495 O O . ALA B 1 32 ? -5.238 -16.297 -17.812 1 97.94 32 ALA B O 1
ATOM 1496 N N . LYS B 1 33 ? -3.033 -16.172 -17.938 1 98.38 33 LYS B N 1
ATOM 1497 C CA . LYS B 1 33 ? -2.814 -17.078 -16.812 1 98.38 33 LYS B CA 1
ATOM 1498 C C . LYS B 1 33 ? -3.328 -16.469 -15.516 1 98.38 33 LYS B C 1
ATOM 1500 O O . LYS B 1 33 ? -4.027 -17.125 -14.75 1 98.38 33 LYS B O 1
ATOM 1505 N N . LYS B 1 34 ? -2.947 -15.188 -15.258 1 98.5 34 LYS B N 1
ATOM 1506 C CA . LYS B 1 34 ? -3.385 -14.477 -14.062 1 98.5 34 LYS B CA 1
ATOM 1507 C C . LYS B 1 34 ? -4.906 -14.48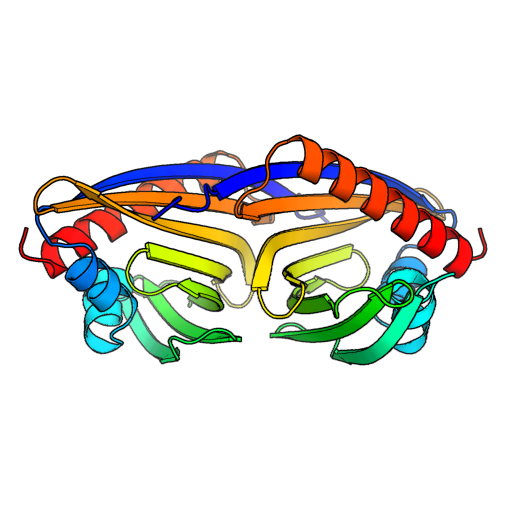4 -13.945 1 98.5 34 LYS B C 1
ATOM 1509 O O . LYS B 1 34 ? -5.449 -14.758 -12.867 1 98.5 34 LYS B O 1
ATOM 1514 N N . ARG B 1 35 ? -5.59 -14.203 -15.039 1 97.75 35 ARG B N 1
ATOM 1515 C CA . ARG B 1 35 ? -7.051 -14.18 -15.039 1 97.75 35 ARG B CA 1
ATOM 1516 C C . ARG B 1 35 ? -7.617 -15.531 -14.633 1 97.75 35 ARG B C 1
ATOM 1518 O O . ARG B 1 35 ? -8.562 -15.602 -13.836 1 97.75 35 ARG B O 1
ATOM 1525 N N . ARG B 1 36 ? -7.047 -16.625 -15.148 1 97.12 36 ARG B N 1
ATOM 1526 C CA . ARG B 1 36 ? -7.562 -17.969 -14.914 1 97.12 36 ARG B CA 1
ATOM 1527 C C . ARG B 1 36 ? -7.477 -18.344 -13.438 1 97.12 36 ARG B C 1
ATOM 1529 O O . ARG B 1 36 ? -8.453 -18.812 -12.852 1 97.12 36 ARG B O 1
ATOM 1536 N N . TRP B 1 37 ? -6.344 -18.109 -12.836 1 97.25 37 TRP B N 1
ATOM 1537 C CA . TRP B 1 37 ? -6.203 -18.641 -11.484 1 97.25 37 TRP B CA 1
ATOM 1538 C C . TRP B 1 37 ? -6.668 -17.625 -10.453 1 97.25 37 TRP B C 1
ATOM 1540 O O . TRP B 1 37 ? -7.07 -17.984 -9.344 1 97.25 37 TRP B O 1
ATOM 1550 N N . PHE B 1 38 ? -6.621 -16.359 -10.703 1 96.88 38 PHE B N 1
ATOM 1551 C CA . PHE B 1 38 ? -6.879 -15.328 -9.703 1 96.88 38 PHE B CA 1
ATOM 1552 C C . PHE B 1 38 ? -8.312 -14.82 -9.797 1 96.88 38 PHE B C 1
ATOM 1554 O O . PHE B 1 38 ? -8.984 -14.641 -8.781 1 96.88 38 PHE B O 1
ATOM 1561 N N . ALA B 1 39 ? -8.82 -14.578 -11.008 1 94.69 39 ALA B N 1
ATOM 1562 C CA . ALA B 1 39 ? -10.086 -13.859 -11.164 1 94.69 39 ALA B CA 1
ATOM 1563 C C . ALA B 1 39 ? -11.242 -14.828 -11.383 1 94.69 39 ALA B C 1
ATOM 1565 O O . ALA B 1 39 ? -12.336 -14.625 -10.859 1 94.69 39 ALA B O 1
ATOM 1566 N N . GLU B 1 40 ? -10.953 -15.906 -12.07 1 93.88 40 GLU B N 1
ATOM 1567 C CA . GLU B 1 40 ? -12.023 -16.812 -12.453 1 93.88 40 GLU B CA 1
ATOM 1568 C C . GLU B 1 40 ? -12.289 -17.844 -11.359 1 93.88 40 GLU B C 1
ATOM 1570 O O . GLU B 1 40 ? -11.391 -18.172 -10.578 1 93.88 40 GLU B O 1
ATOM 1575 N N . GLY B 1 41 ? -13.523 -18.344 -11.25 1 90.88 41 GLY B N 1
ATOM 1576 C CA . GLY B 1 41 ? -13.938 -19.359 -10.297 1 90.88 41 GLY B CA 1
ATOM 1577 C C . GLY B 1 41 ? -15.43 -19.609 -10.305 1 90.88 41 GLY B C 1
ATOM 1578 O O . GLY B 1 41 ? -16.203 -18.766 -10.758 1 90.88 41 GLY B O 1
ATOM 1579 N N . GLU B 1 42 ? -15.719 -20.734 -9.734 1 90.12 42 GLU B N 1
ATOM 1580 C CA . GLU B 1 42 ? -17.125 -21.109 -9.68 1 90.12 42 GLU B CA 1
ATOM 1581 C C . GLU B 1 42 ? -17.938 -20.109 -8.875 1 90.12 42 GLU B C 1
ATOM 1583 O O . GLU B 1 42 ? -17.516 -19.703 -7.785 1 90.12 42 GLU B O 1
ATOM 1588 N N . GLY B 1 43 ? -19.062 -19.672 -9.438 1 93.06 43 GLY B N 1
ATOM 1589 C CA . GLY B 1 43 ? -19.969 -18.75 -8.758 1 93.06 43 GLY B CA 1
ATOM 1590 C C . GLY B 1 43 ? -19.609 -17.297 -8.984 1 93.06 43 GLY B C 1
ATOM 1591 O O . GLY B 1 43 ? -20.391 -16.406 -8.625 1 93.06 43 GLY B O 1
ATOM 1592 N N . TRP B 1 44 ? -18.5 -17.109 -9.562 1 94 44 TRP B N 1
ATOM 1593 C CA . TRP B 1 44 ? -18.047 -15.742 -9.797 1 94 44 TRP B CA 1
ATOM 1594 C C . TRP B 1 44 ? -18.281 -15.328 -11.25 1 94 44 TRP B C 1
ATOM 1596 O O . TRP B 1 44 ? -18.078 -16.125 -12.164 1 94 44 TRP B O 1
ATOM 1606 N N . THR B 1 45 ? -18.75 -14.156 -11.398 1 96.5 45 THR B N 1
ATOM 1607 C CA . THR B 1 45 ? -18.828 -13.508 -12.703 1 96.5 45 THR B CA 1
ATOM 1608 C C . THR B 1 45 ? -17.797 -12.391 -12.805 1 96.5 45 THR B C 1
ATOM 1610 O O . THR B 1 45 ? -17.797 -11.461 -11.992 1 96.5 45 THR B O 1
ATOM 1613 N N . ILE B 1 46 ? -16.969 -12.5 -13.805 1 97.38 46 ILE B N 1
ATOM 1614 C CA . ILE B 1 46 ? -15.969 -11.469 -14.055 1 97.38 46 ILE B CA 1
ATOM 1615 C C . ILE B 1 46 ? -16.484 -10.484 -15.102 1 97.38 46 ILE B C 1
ATOM 1617 O O . ILE B 1 46 ? -16.672 -10.852 -16.266 1 97.38 46 ILE B O 1
ATOM 1621 N N . GLU B 1 47 ? -16.688 -9.344 -14.695 1 97.38 47 GLU B N 1
ATOM 1622 C CA . GLU B 1 47 ? -17.234 -8.32 -15.578 1 97.38 47 GLU B CA 1
ATOM 1623 C C . GLU B 1 47 ? -16.141 -7.656 -16.406 1 97.38 47 GLU B C 1
ATOM 1625 O O . GLU B 1 47 ? -16.359 -7.27 -17.547 1 97.38 47 GLU B O 1
ATOM 1630 N N . SER B 1 48 ? -15.008 -7.441 -15.836 1 97.81 48 SER B N 1
ATOM 1631 C CA . SER B 1 48 ? -13.836 -6.922 -16.531 1 97.81 48 SER B CA 1
ATOM 1632 C C . SER B 1 48 ? -12.547 -7.332 -15.812 1 97.81 48 SER B C 1
ATOM 1634 O O . SER B 1 48 ? -12.547 -7.52 -14.594 1 97.81 48 SER B O 1
ATOM 1636 N N . PHE B 1 49 ? -11.484 -7.496 -16.625 1 98.25 49 PHE B N 1
ATOM 1637 C CA . PHE B 1 49 ? -10.156 -7.828 -16.125 1 98.25 49 PHE B CA 1
ATOM 1638 C C . PHE B 1 49 ? -9.078 -7.219 -17.016 1 98.25 49 PHE B C 1
ATOM 1640 O O . PHE B 1 49 ? -9.055 -7.461 -18.234 1 98.25 49 PHE B O 1
ATOM 1647 N N . GLU B 1 50 ? -8.211 -6.395 -16.438 1 98.38 50 GLU B N 1
ATOM 1648 C CA . GLU B 1 50 ? -7.07 -5.785 -17.125 1 98.38 50 GLU B CA 1
ATOM 1649 C C . GLU B 1 50 ? -5.793 -5.926 -16.297 1 98.38 50 GLU B C 1
ATOM 1651 O O . GLU B 1 50 ? -5.816 -5.773 -15.078 1 98.38 50 GLU B O 1
ATOM 1656 N N . LEU B 1 51 ? -4.699 -6.25 -17.031 1 98.62 51 LEU B N 1
ATOM 1657 C CA . LEU B 1 51 ? -3.414 -6.363 -16.359 1 98.62 51 LEU B CA 1
ATOM 1658 C C . LEU B 1 51 ? -2.309 -5.699 -17.172 1 98.62 51 LEU B C 1
ATOM 1660 O O . LEU B 1 51 ? -2.062 -6.078 -18.312 1 98.62 51 LEU B O 1
ATOM 1664 N N . ASP B 1 52 ? -1.694 -4.688 -16.703 1 98.56 52 ASP B N 1
ATOM 1665 C CA . ASP B 1 52 ? -0.457 -4.062 -17.156 1 98.56 52 ASP B CA 1
ATOM 1666 C C . ASP B 1 52 ? 0.681 -4.312 -16.172 1 98.56 52 ASP B C 1
ATOM 1668 O O . ASP B 1 52 ? 0.934 -3.496 -15.281 1 98.56 52 ASP B O 1
ATOM 1672 N N . PHE B 1 53 ? 1.419 -5.441 -16.391 1 98.62 53 PHE B N 1
ATOM 1673 C CA . PHE B 1 53 ? 2.377 -5.945 -15.406 1 98.62 53 PHE B CA 1
ATOM 1674 C C . PHE B 1 53 ? 3.725 -5.246 -15.562 1 98.62 53 PHE B C 1
ATOM 1676 O O . PHE B 1 53 ? 4.668 -5.824 -16.109 1 98.62 53 PHE B O 1
ATOM 1683 N N . ARG B 1 54 ? 3.896 -4.082 -15.062 1 98.38 54 ARG B N 1
ATOM 1684 C CA . ARG B 1 54 ? 5.109 -3.281 -14.945 1 98.38 54 ARG B CA 1
ATOM 1685 C C . ARG B 1 54 ? 5.039 -2.35 -13.742 1 98.38 54 ARG B C 1
ATOM 1687 O O . ARG B 1 54 ? 3.957 -2.084 -13.219 1 98.38 54 ARG B O 1
ATOM 1694 N N . GLU B 1 55 ? 6.137 -1.915 -13.289 1 97.56 55 GLU B N 1
ATOM 1695 C CA . GLU B 1 55 ? 6.113 -0.944 -12.195 1 97.56 55 GLU B CA 1
ATOM 1696 C C . GLU B 1 55 ? 5.297 0.29 -12.578 1 97.56 55 GLU B C 1
ATOM 1698 O O . GLU B 1 55 ? 5.477 0.852 -13.656 1 97.56 55 GLU B O 1
ATOM 1703 N N . GLY B 1 56 ? 4.406 0.642 -11.75 1 96.69 56 GLY B N 1
ATOM 1704 C CA . GLY B 1 56 ? 3.48 1.726 -12.039 1 96.69 56 GLY B CA 1
ATOM 1705 C C . GLY B 1 56 ? 2.25 1.271 -12.805 1 96.69 56 GLY B C 1
ATOM 1706 O O . GLY B 1 56 ? 1.27 2.012 -12.906 1 96.69 56 GLY B O 1
ATOM 1707 N N . GLY B 1 57 ? 2.285 0.041 -13.32 1 98.25 57 GLY B N 1
ATOM 1708 C CA . GLY B 1 57 ? 1.149 -0.52 -14.031 1 98.25 57 GLY B CA 1
ATOM 1709 C C . GLY B 1 57 ? 0.015 -0.936 -13.109 1 98.25 57 GLY B C 1
ATOM 1710 O O . GLY B 1 57 ? 0.162 -0.918 -11.891 1 98.25 57 GLY B O 1
ATOM 1711 N N . LEU B 1 58 ? -1.142 -1.279 -13.711 1 98.44 58 LEU B N 1
ATOM 1712 C CA . LEU B 1 58 ? -2.361 -1.538 -12.953 1 98.44 58 LEU B CA 1
ATOM 1713 C C . LEU B 1 58 ? -2.908 -2.928 -13.266 1 98.44 58 LEU B C 1
ATOM 1715 O O . LEU B 1 58 ? -2.701 -3.451 -14.359 1 98.44 58 LEU B O 1
ATOM 1719 N N . GLU B 1 59 ? -3.447 -3.564 -12.32 1 98.56 59 GLU B N 1
ATOM 1720 C CA . GLU B 1 59 ? -4.379 -4.68 -12.469 1 98.56 59 GLU B CA 1
ATOM 1721 C C . GLU B 1 59 ? -5.77 -4.305 -11.961 1 98.56 59 GLU B C 1
ATOM 1723 O O . GLU B 1 59 ? -5.934 -3.926 -10.797 1 98.56 59 GLU B O 1
ATOM 1728 N N . ARG B 1 60 ? -6.781 -4.348 -12.812 1 98.31 60 ARG B N 1
ATOM 1729 C CA . ARG B 1 60 ? -8.148 -3.977 -12.461 1 98.31 60 ARG B CA 1
ATOM 1730 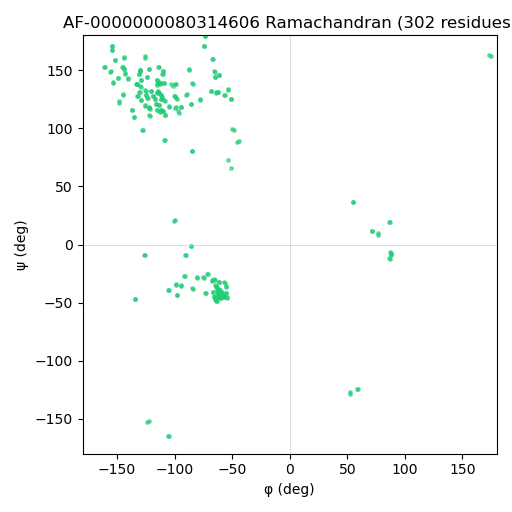C C . ARG B 1 60 ? -9.117 -5.125 -12.734 1 98.31 60 ARG B C 1
ATOM 1732 O O . ARG B 1 60 ? -9.141 -5.668 -13.844 1 98.31 60 ARG B O 1
ATOM 1739 N N . THR B 1 61 ? -9.836 -5.453 -11.734 1 98.06 61 THR B N 1
ATOM 1740 C CA . THR B 1 61 ? -10.852 -6.492 -11.883 1 98.06 61 THR B CA 1
ATOM 1741 C C . THR B 1 61 ? -12.195 -6.023 -11.32 1 98.06 61 THR B C 1
ATOM 1743 O O . THR B 1 61 ? -12.242 -5.414 -10.25 1 98.06 61 THR B O 1
ATOM 1746 N N . ARG B 1 62 ? -13.234 -6.172 -12.023 1 98.06 62 ARG B N 1
ATOM 1747 C CA . ARG B 1 62 ? -14.617 -6.039 -11.562 1 98.06 62 ARG B CA 1
ATOM 1748 C C . ARG B 1 62 ? -15.344 -7.379 -11.617 1 98.06 62 ARG B C 1
ATOM 1750 O O . ARG B 1 62 ? -15.289 -8.078 -12.633 1 98.06 62 ARG B O 1
ATOM 1757 N N . PHE B 1 63 ? -15.969 -7.695 -10.531 1 97.5 63 PHE B N 1
ATOM 1758 C CA . PHE B 1 63 ? -16.547 -9.031 -10.445 1 97.5 63 PHE B CA 1
ATOM 1759 C C . PHE B 1 63 ? -17.719 -9.047 -9.477 1 97.5 63 PHE B C 1
ATOM 1761 O O . PHE B 1 63 ? -17.984 -8.062 -8.781 1 97.5 63 PHE B O 1
ATOM 1768 N N . ARG B 1 64 ? -18.531 -10.188 -9.5 1 96.44 64 ARG B N 1
ATOM 1769 C CA . ARG B 1 64 ? -19.672 -10.445 -8.617 1 96.44 64 ARG B CA 1
ATOM 1770 C C . ARG B 1 64 ? -19.75 -11.922 -8.25 1 96.44 64 ARG B C 1
ATOM 1772 O O . ARG B 1 64 ? -19.359 -12.789 -9.031 1 96.44 64 ARG B O 1
ATOM 1779 N N . PHE B 1 65 ? -20.188 -12.094 -7.105 1 94.31 65 PHE B N 1
ATOM 1780 C CA . PHE B 1 65 ? -20.562 -13.453 -6.73 1 94.31 65 PHE B CA 1
ATOM 1781 C C . PHE B 1 65 ? -22.078 -13.656 -6.867 1 94.31 65 PHE B C 1
ATOM 1783 O O . PHE B 1 65 ? -22.859 -13.023 -6.152 1 94.31 65 PHE B O 1
ATOM 1790 N N . GLY B 1 66 ? -22.453 -14.555 -7.711 1 94.75 66 GLY B N 1
ATOM 1791 C CA . GLY B 1 66 ? -23.875 -14.703 -8 1 94.75 66 GLY B CA 1
ATOM 1792 C C . GLY B 1 66 ? -24.531 -13.398 -8.391 1 94.75 66 GLY B C 1
ATOM 1793 O O . GLY B 1 66 ? -24.078 -12.703 -9.297 1 94.75 66 GLY B O 1
ATOM 1794 N N . ASP B 1 67 ? -25.641 -13.141 -7.664 1 93.88 67 ASP B N 1
ATOM 1795 C CA . ASP B 1 67 ? -26.359 -11.891 -7.902 1 93.88 67 ASP B CA 1
ATOM 1796 C C . ASP B 1 67 ? -26.016 -10.844 -6.852 1 93.88 67 ASP B C 1
ATOM 1798 O O . ASP B 1 67 ? -26.781 -9.914 -6.617 1 93.88 67 ASP B O 1
ATOM 1802 N N . GLY B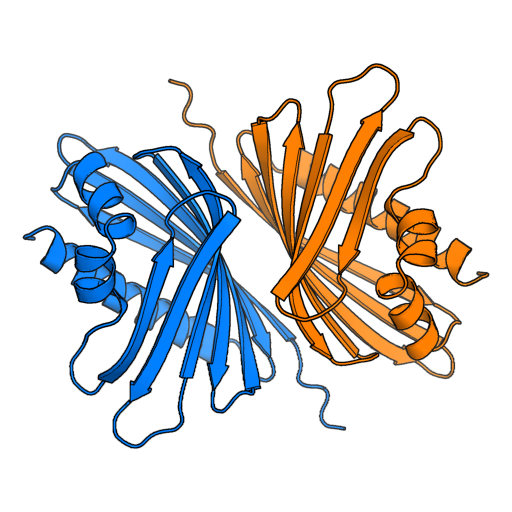 1 68 ? -24.906 -11.031 -6.234 1 96.19 68 GLY B N 1
ATOM 1803 C CA . GLY B 1 68 ? -24.484 -10.125 -5.176 1 96.19 68 GLY B CA 1
ATOM 1804 C C . GLY B 1 68 ? -24.016 -8.781 -5.699 1 96.19 68 GLY B C 1
ATOM 1805 O O . GLY B 1 68 ? -24.047 -8.531 -6.906 1 96.19 68 GLY B O 1
ATOM 1806 N N . PRO B 1 69 ? -23.641 -7.918 -4.789 1 97.12 69 PRO B N 1
ATOM 1807 C CA . PRO B 1 69 ? -23.172 -6.586 -5.18 1 97.12 69 PRO B CA 1
ATOM 1808 C C . PRO B 1 69 ? -21.875 -6.629 -5.977 1 97.12 69 PRO B C 1
ATOM 1810 O O . PRO B 1 69 ? -21.047 -7.531 -5.781 1 97.12 69 PRO B O 1
ATOM 1813 N N . PRO B 1 70 ? -21.734 -5.672 -6.863 1 97.44 70 PRO B N 1
ATOM 1814 C CA . PRO B 1 70 ? -20.453 -5.602 -7.578 1 97.44 70 PRO B CA 1
ATOM 1815 C C . PRO B 1 70 ? -19.266 -5.355 -6.648 1 97.44 70 PRO B C 1
ATOM 1817 O O . PRO B 1 70 ? -19.391 -4.613 -5.668 1 97.44 70 PRO B O 1
ATOM 1820 N N . MET B 1 71 ? -18.156 -5.934 -7 1 97.88 71 MET B N 1
ATOM 1821 C CA . MET B 1 71 ? -16.906 -5.781 -6.266 1 97.88 71 MET B CA 1
ATOM 1822 C C . MET B 1 71 ? -15.766 -5.418 -7.207 1 97.88 71 MET B C 1
ATOM 1824 O O . MET B 1 71 ? -15.812 -5.73 -8.398 1 97.88 71 MET B O 1
ATOM 1828 N N . THR B 1 72 ? -14.828 -4.684 -6.66 1 98.12 72 THR B N 1
ATOM 1829 C CA . THR B 1 72 ? -13.648 -4.371 -7.453 1 98.12 72 THR B CA 1
ATOM 1830 C C . THR B 1 72 ? -12.375 -4.688 -6.672 1 98.12 72 THR B C 1
ATOM 1832 O O . THR B 1 72 ? -12.383 -4.699 -5.441 1 98.12 72 THR B O 1
ATOM 1835 N N . ASN B 1 73 ? -11.359 -5.043 -7.355 1 98.12 73 ASN B N 1
ATOM 1836 C CA . ASN B 1 73 ? -9.969 -5.105 -6.926 1 98.12 73 ASN B CA 1
ATOM 1837 C C . ASN B 1 73 ? -9.07 -4.238 -7.809 1 98.12 73 ASN B C 1
ATOM 1839 O O . ASN B 1 73 ? -8.859 -4.547 -8.984 1 98.12 73 ASN B O 1
ATOM 1843 N N . ASP B 1 74 ? -8.547 -3.17 -7.277 1 98.31 74 ASP B N 1
ATOM 1844 C CA . ASP B 1 74 ? -7.711 -2.229 -8.008 1 98.31 74 ASP B CA 1
ATOM 1845 C C . ASP B 1 74 ? -6.273 -2.25 -7.492 1 98.31 74 ASP B C 1
ATOM 1847 O O . ASP B 1 74 ? -6.008 -1.813 -6.367 1 98.31 74 ASP B O 1
ATOM 1851 N N . THR B 1 75 ? -5.363 -2.699 -8.359 1 98.62 75 THR B N 1
ATOM 1852 C CA . THR B 1 75 ? -3.988 -2.982 -7.969 1 98.62 75 THR B CA 1
ATOM 1853 C C . THR B 1 75 ? -3.021 -2.02 -8.648 1 98.62 75 THR B C 1
ATOM 1855 O O . THR B 1 75 ? -3.217 -1.655 -9.812 1 98.62 75 THR B O 1
ATOM 1858 N N . VAL B 1 76 ? -2.053 -1.588 -7.902 1 98.81 76 VAL B N 1
ATOM 1859 C CA . VAL B 1 76 ? -0.901 -0.882 -8.453 1 98.81 76 VAL B CA 1
ATOM 1860 C C . VAL B 1 76 ? 0.379 -1.646 -8.125 1 98.81 76 VAL B C 1
ATOM 1862 O O . VAL B 1 76 ? 0.586 -2.062 -6.984 1 98.81 76 VAL B O 1
ATOM 1865 N N . PHE B 1 77 ? 1.263 -1.852 -9.164 1 98.81 77 PHE B N 1
ATOM 1866 C CA . PHE B 1 77 ? 2.537 -2.529 -8.961 1 98.81 77 PHE B CA 1
ATOM 1867 C C . PHE B 1 77 ? 3.629 -1.532 -8.602 1 98.81 77 PHE B C 1
ATOM 1869 O O . PHE B 1 77 ? 3.848 -0.553 -9.312 1 98.81 77 PHE B O 1
ATOM 1876 N N . HIS B 1 78 ? 4.367 -1.809 -7.5 1 98.62 78 HIS B N 1
ATOM 1877 C CA . HIS B 1 78 ? 5.367 -0.866 -7.008 1 98.62 78 HIS B CA 1
ATOM 1878 C C . HIS B 1 78 ? 6.777 -1.334 -7.34 1 98.62 78 HIS B C 1
ATOM 1880 O O . HIS B 1 78 ? 7.664 -0.516 -7.598 1 98.62 78 HIS B O 1
ATOM 1886 N N . ASP B 1 79 ? 6.988 -2.625 -7.223 1 97.88 79 ASP B N 1
ATOM 1887 C CA . ASP B 1 79 ? 8.297 -3.238 -7.414 1 97.88 79 ASP B CA 1
ATOM 1888 C C . ASP B 1 79 ? 8.172 -4.613 -8.07 1 97.88 79 ASP B C 1
ATOM 1890 O O . ASP B 1 79 ? 7.336 -5.426 -7.664 1 97.88 79 ASP B O 1
ATOM 1894 N N . ILE B 1 80 ? 8.93 -4.777 -9.102 1 98 80 ILE B N 1
ATOM 1895 C CA . ILE B 1 80 ? 8.953 -6.059 -9.805 1 98 80 ILE B CA 1
ATOM 1896 C C . ILE B 1 80 ? 10.398 -6.445 -10.109 1 98 80 ILE B C 1
ATOM 1898 O O . ILE B 1 80 ? 11.086 -5.766 -10.875 1 98 80 ILE B O 1
ATOM 1902 N N . VAL B 1 81 ? 10.867 -7.387 -9.492 1 97.25 81 VAL B N 1
ATOM 1903 C CA . VAL B 1 81 ? 12.141 -8.031 -9.789 1 97.25 81 VAL B CA 1
ATOM 1904 C C . VAL B 1 81 ? 11.891 -9.406 -10.398 1 97.25 81 VAL B C 1
ATOM 1906 O O . VAL B 1 81 ? 11.453 -10.328 -9.711 1 97.25 81 VAL B O 1
ATOM 1909 N N . ALA B 1 82 ? 12.195 -9.602 -11.641 1 97.56 82 ALA B N 1
ATOM 1910 C CA . ALA B 1 82 ? 11.836 -10.797 -12.406 1 97.56 82 ALA B CA 1
ATOM 1911 C C . ALA B 1 82 ? 12.25 -12.062 -11.672 1 97.56 82 ALA B C 1
ATOM 1913 O O . ALA B 1 82 ? 13.391 -12.18 -11.211 1 97.56 82 ALA B O 1
ATOM 1914 N N . ASN B 1 83 ? 11.258 -12.961 -11.461 1 97.94 83 ASN B N 1
ATOM 1915 C CA . ASN B 1 83 ? 11.398 -14.305 -10.922 1 97.94 83 ASN B CA 1
ATOM 1916 C C . ASN B 1 83 ? 11.734 -14.281 -9.43 1 97.94 83 ASN B C 1
ATOM 1918 O O . ASN B 1 83 ? 12.062 -15.312 -8.852 1 97.94 83 ASN B O 1
ATOM 1922 N N . ARG B 1 84 ? 11.617 -13.125 -8.82 1 97.25 84 ARG B N 1
ATOM 1923 C CA . ARG B 1 84 ? 12.117 -13.062 -7.449 1 97.25 84 ARG B CA 1
ATOM 1924 C C . ARG B 1 84 ? 11.125 -12.359 -6.531 1 97.25 84 ARG B C 1
ATOM 1926 O O . ARG B 1 84 ? 10.867 -12.828 -5.418 1 97.25 84 ARG B O 1
ATOM 1933 N N . ARG B 1 85 ? 10.617 -11.25 -6.953 1 98.12 85 ARG B N 1
ATOM 1934 C CA . ARG B 1 85 ? 9.82 -10.453 -6.02 1 98.12 85 ARG B CA 1
ATOM 1935 C C . ARG B 1 85 ? 8.805 -9.594 -6.766 1 98.12 85 ARG B C 1
ATOM 1937 O O . ARG B 1 85 ? 9.109 -9.023 -7.816 1 98.12 85 ARG B O 1
ATOM 1944 N N . VAL B 1 86 ? 7.633 -9.469 -6.262 1 98.56 86 VAL B N 1
ATOM 1945 C CA . VAL B 1 86 ? 6.625 -8.492 -6.664 1 98.56 86 VAL B CA 1
ATOM 1946 C C . VAL B 1 86 ? 6.039 -7.816 -5.43 1 98.56 86 VAL B C 1
ATOM 1948 O O . VAL B 1 86 ? 5.656 -8.484 -4.469 1 98.56 86 VAL B O 1
ATOM 1951 N N . VAL B 1 87 ? 6.031 -6.508 -5.398 1 98.88 87 VAL B N 1
ATOM 1952 C CA . VAL B 1 87 ? 5.352 -5.734 -4.363 1 98.88 87 VAL B CA 1
ATOM 1953 C C . VAL B 1 87 ? 4.246 -4.891 -4.992 1 98.88 87 VAL B C 1
ATOM 1955 O O . VAL B 1 87 ? 4.496 -4.133 -5.934 1 98.88 87 VAL B O 1
ATOM 1958 N N . TYR B 1 88 ? 3.043 -5.008 -4.523 1 98.88 88 TYR B N 1
ATOM 1959 C CA . TYR B 1 88 ? 1.913 -4.273 -5.078 1 98.88 88 TYR B CA 1
ATOM 1960 C C . TYR B 1 88 ? 0.922 -3.891 -3.982 1 98.88 88 TYR B C 1
ATOM 1962 O O . TYR B 1 88 ? 0.917 -4.492 -2.904 1 98.88 88 TYR B O 1
ATOM 1970 N N . SER B 1 89 ? 0.194 -2.848 -4.164 1 98.94 89 SER B N 1
ATOM 1971 C CA . SER B 1 89 ? -0.935 -2.473 -3.32 1 98.94 89 SER B CA 1
ATOM 1972 C C . SER B 1 89 ? -2.258 -2.637 -4.059 1 98.94 89 SER B C 1
ATOM 1974 O O . SER B 1 89 ? -2.307 -2.535 -5.285 1 98.94 89 SER B O 1
ATOM 1976 N N . TYR B 1 90 ? -3.314 -2.945 -3.316 1 98.69 90 TYR B N 1
ATOM 1977 C CA . TYR B 1 90 ? -4.613 -3.029 -3.973 1 98.69 90 TYR B CA 1
ATOM 1978 C C . TYR B 1 90 ? -5.734 -2.639 -3.014 1 98.69 90 TYR B C 1
ATOM 1980 O O . TYR B 1 90 ? -5.648 -2.9 -1.811 1 98.69 90 TYR B O 1
ATOM 1988 N N . GLY B 1 91 ? -6.727 -1.971 -3.516 1 98.56 91 GLY B N 1
ATOM 1989 C CA . GLY B 1 91 ? -7.949 -1.639 -2.807 1 98.56 91 GLY B CA 1
ATOM 1990 C C . GLY B 1 91 ? -9.156 -2.408 -3.309 1 98.56 91 GLY B C 1
ATOM 1991 O O . GLY B 1 91 ? -9.305 -2.627 -4.512 1 98.56 91 GLY B O 1
ATOM 1992 N N . MET B 1 92 ? -9.984 -2.85 -2.379 1 98.25 92 MET B N 1
ATOM 1993 C CA . MET B 1 92 ? -11.211 -3.545 -2.75 1 98.25 92 MET B CA 1
ATOM 1994 C C . MET B 1 92 ? -12.438 -2.711 -2.395 1 98.25 92 MET B C 1
ATOM 1996 O O . MET B 1 92 ? -12.469 -2.059 -1.349 1 98.25 92 MET B O 1
ATOM 2000 N N . THR B 1 93 ? -13.383 -2.709 -3.266 1 97.75 93 THR B N 1
ATOM 2001 C CA . THR B 1 93 ? -14.656 -2.055 -3.006 1 97.75 93 THR B CA 1
ATOM 2002 C C . THR B 1 93 ? -15.812 -3.045 -3.141 1 97.75 93 THR B C 1
ATOM 2004 O O . THR B 1 93 ? -15.68 -4.074 -3.811 1 97.75 93 THR B O 1
ATOM 2007 N N . MET B 1 94 ? -16.828 -2.803 -2.434 1 97.12 94 MET B N 1
ATOM 2008 C CA . MET B 1 94 ? -18.125 -3.436 -2.586 1 97.12 94 MET B CA 1
ATOM 2009 C C . MET B 1 94 ? -19.234 -2.387 -2.758 1 97.12 94 MET B C 1
ATOM 2011 O O . MET B 1 94 ? -19.375 -1.5 -1.917 1 97.12 94 MET B O 1
ATOM 2015 N N . SER B 1 95 ? -19.875 -2.484 -3.881 1 97 95 SER B N 1
ATOM 2016 C CA . SER B 1 95 ? -20.891 -1.494 -4.223 1 97 95 SER B CA 1
ATOM 2017 C C . SER B 1 95 ? -20.328 -0.08 -4.168 1 97 95 SER B C 1
ATOM 2019 O O . SER B 1 95 ? -20.953 0.825 -3.611 1 97 95 SER B O 1
ATOM 2021 N N . GLY B 1 96 ? -19.125 0.027 -4.566 1 94.44 96 GLY B N 1
ATOM 2022 C CA . GLY B 1 96 ? -18.5 1.329 -4.711 1 94.44 96 GLY B CA 1
ATOM 2023 C C . GLY B 1 96 ? -17.844 1.822 -3.434 1 94.44 96 GLY B C 1
ATOM 2024 O O . GLY B 1 96 ? -17.156 2.838 -3.439 1 94.44 96 GLY B O 1
ATOM 2025 N N . LYS B 1 97 ? -18.062 1.096 -2.357 1 94.94 97 LYS B N 1
ATOM 2026 C CA . LYS B 1 97 ? -17.484 1.514 -1.082 1 94.94 97 LYS B CA 1
ATOM 2027 C C . LYS B 1 97 ? -16.203 0.75 -0.78 1 94.94 97 LYS B C 1
ATOM 2029 O O . LYS B 1 97 ? -16.188 -0.483 -0.768 1 94.94 97 LYS B O 1
ATOM 2034 N N . ARG B 1 98 ? -15.172 1.48 -0.534 1 97 98 ARG B N 1
ATOM 2035 C CA . ARG B 1 98 ? -13.898 0.858 -0.178 1 97 98 ARG B CA 1
ATOM 2036 C C . ARG B 1 98 ? -13.977 0.201 1.196 1 97 98 ARG B C 1
ATOM 2038 O O . ARG B 1 98 ? -14.391 0.833 2.17 1 97 98 ARG B O 1
ATOM 2045 N N . PHE B 1 99 ? -13.5 -1.071 1.27 1 96.81 99 PHE B N 1
ATOM 2046 C CA . PHE B 1 99 ? -13.586 -1.706 2.578 1 96.81 99 PHE B CA 1
ATOM 2047 C C . PHE B 1 99 ? -12.227 -2.221 3.027 1 96.81 99 PHE B C 1
ATOM 2049 O O . PHE B 1 99 ? -12.047 -2.594 4.188 1 96.81 99 PHE B O 1
ATOM 2056 N N . SER B 1 100 ? -11.227 -2.201 2.131 1 98.19 100 SER B N 1
ATOM 2057 C CA . SER B 1 100 ? -9.867 -2.576 2.521 1 98.19 100 SER B CA 1
ATOM 2058 C C . SER B 1 100 ? -8.836 -2.045 1.53 1 98.19 100 SER B C 1
ATOM 2060 O O . SER B 1 100 ? -9.164 -1.796 0.366 1 98.19 100 SER B O 1
ATOM 2062 N N . VAL B 1 101 ? -7.641 -1.819 1.976 1 98.81 101 VAL B N 1
ATOM 2063 C CA . VAL B 1 101 ? -6.438 -1.62 1.171 1 98.81 101 VAL B CA 1
ATOM 2064 C C . VAL B 1 101 ? -5.297 -2.471 1.724 1 98.81 101 VAL B C 1
ATOM 2066 O O . VAL B 1 101 ? -5.129 -2.58 2.941 1 98.81 101 VAL B O 1
ATOM 2069 N N . SER B 1 102 ? -4.551 -3.09 0.82 1 98.88 102 SER B N 1
ATOM 2070 C CA . SER B 1 102 ? -3.469 -3.977 1.233 1 98.88 102 SER B CA 1
ATOM 2071 C C . SER B 1 102 ? -2.174 -3.65 0.497 1 98.88 102 SER B C 1
ATOM 2073 O O . SER B 1 102 ? -2.203 -3.141 -0.625 1 98.88 102 SER B O 1
ATOM 2075 N N . LEU B 1 103 ? -1.103 -3.836 1.159 1 98.94 103 LEU B N 1
ATOM 2076 C CA . LEU B 1 103 ? 0.23 -3.963 0.579 1 98.94 103 LEU B CA 1
ATOM 2077 C C . LEU B 1 103 ? 0.691 -5.418 0.593 1 98.94 103 LEU B C 1
ATOM 2079 O O . LEU B 1 103 ? 0.835 -6.016 1.66 1 98.94 103 LEU B O 1
ATOM 2083 N N . ALA B 1 104 ? 0.932 -5.938 -0.538 1 98.88 104 ALA B N 1
ATOM 2084 C CA . ALA B 1 104 ? 1.29 -7.348 -0.667 1 98.88 104 ALA B CA 1
ATOM 2085 C C . ALA B 1 104 ? 2.711 -7.504 -1.199 1 98.88 104 ALA B C 1
ATOM 2087 O O . ALA B 1 104 ? 3.129 -6.773 -2.098 1 98.88 104 ALA B O 1
ATOM 2088 N N . THR B 1 105 ? 3.438 -8.43 -0.622 1 98.75 105 THR B N 1
ATOM 2089 C CA . THR B 1 105 ? 4.789 -8.773 -1.043 1 98.75 105 THR B CA 1
ATOM 2090 C C . THR B 1 105 ? 4.883 -10.25 -1.408 1 98.75 105 THR B C 1
ATOM 2092 O O . THR B 1 105 ? 4.609 -11.117 -0.577 1 98.75 105 THR B O 1
ATOM 2095 N N . LEU B 1 106 ? 5.188 -10.508 -2.629 1 98.5 106 LEU B N 1
ATOM 2096 C CA . LEU B 1 106 ? 5.508 -11.852 -3.104 1 98.5 106 LEU B CA 1
ATOM 2097 C C . LEU B 1 106 ? 7.016 -12.039 -3.219 1 98.5 106 LEU B C 1
ATOM 2099 O O . LEU B 1 106 ? 7.699 -11.242 -3.855 1 98.5 106 LEU B O 1
ATOM 2103 N N . VAL B 1 107 ? 7.512 -13.094 -2.621 1 98.31 107 VAL B N 1
ATOM 2104 C CA . VAL B 1 107 ? 8.914 -13.477 -2.76 1 98.31 107 VAL B CA 1
ATOM 2105 C C . VAL B 1 107 ? 9.016 -14.914 -3.258 1 98.31 107 VAL B C 1
ATOM 2107 O O . VAL B 1 107 ? 8.359 -15.812 -2.717 1 98.31 107 VAL B O 1
ATOM 2110 N N . LEU B 1 108 ? 9.758 -15.109 -4.281 1 98.19 108 LEU B N 1
ATOM 2111 C CA . LEU B 1 108 ? 10.023 -16.422 -4.855 1 98.19 108 LEU B CA 1
ATOM 2112 C C . LEU B 1 108 ? 11.477 -16.828 -4.648 1 98.19 108 LEU B C 1
ATOM 2114 O O . LEU B 1 108 ? 12.391 -16.078 -4.992 1 98.19 108 LEU B O 1
ATOM 2118 N N . GLU B 1 109 ? 11.625 -17.969 -4.07 1 97.25 109 GLU B N 1
ATOM 2119 C CA . GLU B 1 109 ? 12.961 -18.531 -3.883 1 97.25 109 GLU B CA 1
ATOM 2120 C C . GLU B 1 109 ? 13.047 -19.938 -4.473 1 97.25 109 GLU B C 1
ATOM 2122 O O . GLU B 1 109 ? 12.172 -20.766 -4.246 1 97.25 109 GLU B O 1
ATOM 2127 N N . ARG B 1 110 ? 14.102 -20.094 -5.199 1 96.94 110 ARG B N 1
ATOM 2128 C CA . ARG B 1 110 ? 14.32 -21.438 -5.746 1 96.94 110 ARG B CA 1
ATOM 2129 C C . ARG B 1 110 ? 14.555 -22.438 -4.629 1 96.94 110 ARG B C 1
ATOM 2131 O O . ARG B 1 110 ? 15.305 -22.172 -3.691 1 96.94 110 ARG B O 1
ATOM 2138 N N . ALA B 1 111 ? 13.859 -23.531 -4.688 1 95.19 111 ALA B N 1
ATOM 2139 C CA . ALA B 1 111 ? 14.008 -24.672 -3.801 1 95.19 111 ALA B CA 1
ATOM 2140 C C . ALA B 1 111 ? 14.164 -25.969 -4.598 1 95.19 111 ALA B C 1
ATOM 2142 O O . ALA B 1 111 ? 13.172 -26.641 -4.91 1 95.19 111 ALA B O 1
ATOM 2143 N N . GLY B 1 112 ? 15.484 -26.359 -4.723 1 95.69 112 GLY B N 1
ATOM 2144 C CA . GLY B 1 112 ? 15.703 -27.422 -5.691 1 95.69 112 GLY B CA 1
ATOM 2145 C C . GLY B 1 112 ? 15.25 -27.062 -7.09 1 95.69 112 GLY B C 1
ATOM 2146 O O . GLY B 1 112 ? 15.664 -26.031 -7.633 1 95.69 112 GLY B O 1
ATOM 2147 N N . SER B 1 113 ? 14.406 -27.875 -7.602 1 96.12 113 SER B N 1
ATOM 2148 C CA . SER B 1 113 ? 13.859 -27.578 -8.922 1 96.12 113 SER B CA 1
ATOM 2149 C C . SER B 1 113 ? 12.586 -26.766 -8.812 1 96.12 113 SER B C 1
ATOM 2151 O O . SER B 1 113 ? 12.055 -26.281 -9.828 1 96.12 113 SER B O 1
ATOM 2153 N N . GLY B 1 114 ? 12.141 -26.656 -7.629 1 98.12 114 GLY B N 1
ATOM 2154 C CA . GLY B 1 114 ? 10.875 -25.969 -7.414 1 98.12 114 GLY B CA 1
ATOM 2155 C C . GLY B 1 114 ? 11.039 -24.578 -6.824 1 98.12 114 GLY B C 1
ATOM 2156 O O . GLY B 1 114 ? 12.07 -23.938 -7.004 1 98.12 114 GLY B O 1
ATOM 2157 N N . THR B 1 115 ? 9.953 -24.078 -6.336 1 98.25 115 THR B N 1
ATOM 2158 C CA . THR B 1 115 ? 9.906 -22.703 -5.832 1 98.25 115 THR B CA 1
ATOM 2159 C C . THR B 1 115 ? 9.297 -22.656 -4.434 1 98.25 115 THR B C 1
ATOM 2161 O O . THR B 1 115 ? 8.227 -23.219 -4.199 1 98.25 115 THR B O 1
ATOM 2164 N N . ARG B 1 116 ? 9.969 -22.109 -3.498 1 98.19 116 ARG B N 1
ATOM 2165 C CA . ARG B 1 116 ? 9.352 -21.656 -2.256 1 98.19 116 ARG B CA 1
ATOM 2166 C C . ARG B 1 116 ? 8.805 -20.25 -2.406 1 98.19 116 ARG B C 1
ATOM 2168 O O . ARG B 1 116 ? 9.547 -19.312 -2.727 1 98.19 116 ARG B O 1
ATOM 2175 N N . MET B 1 117 ? 7.516 -20.094 -2.197 1 98.06 117 MET B N 1
ATOM 2176 C CA . MET B 1 117 ? 6.852 -18.797 -2.33 1 98.06 117 MET B CA 1
ATOM 2177 C C . MET B 1 117 ? 6.379 -18.281 -0.973 1 98.06 117 MET B C 1
ATOM 2179 O O . MET B 1 117 ? 5.77 -19.031 -0.202 1 98.06 117 MET B O 1
ATOM 2183 N N . ARG B 1 118 ? 6.688 -17.141 -0.644 1 97.88 118 ARG B N 1
ATOM 2184 C CA . ARG B 1 118 ? 6.172 -16.453 0.536 1 97.88 118 ARG B CA 1
ATOM 2185 C C . ARG B 1 118 ? 5.355 -15.219 0.143 1 97.88 118 ARG B C 1
ATOM 2187 O O . ARG B 1 118 ? 5.848 -14.344 -0.566 1 97.88 118 ARG B O 1
ATOM 2194 N N . TYR B 1 119 ? 4.145 -15.188 0.524 1 98.44 119 TYR B N 1
ATOM 2195 C CA . TYR B 1 119 ? 3.219 -14.07 0.328 1 98.44 119 TYR B CA 1
ATOM 2196 C C . TYR B 1 119 ? 2.898 -13.391 1.652 1 98.44 119 TYR B C 1
ATOM 2198 O O . TYR B 1 119 ? 2.385 -14.023 2.576 1 98.44 119 TYR B O 1
ATOM 2206 N N . THR B 1 120 ? 3.311 -12.125 1.804 1 98.62 120 THR B N 1
ATOM 2207 C CA . THR B 1 120 ? 2.992 -11.352 2.994 1 98.62 120 THR B CA 1
ATOM 2208 C C . THR B 1 120 ? 2.012 -10.227 2.662 1 98.62 120 THR B C 1
ATOM 2210 O O . THR B 1 120 ? 2.242 -9.453 1.732 1 98.62 120 THR B O 1
ATOM 2213 N N . GLU B 1 121 ? 0.917 -10.156 3.375 1 98.75 121 GLU B N 1
ATOM 2214 C CA . GLU B 1 121 ? -0.083 -9.109 3.182 1 98.75 121 GLU B CA 1
ATOM 2215 C C . GLU B 1 121 ? -0.194 -8.219 4.414 1 98.75 121 GLU B C 1
ATOM 2217 O O . GLU B 1 121 ? -0.488 -8.695 5.512 1 98.75 121 GLU B O 1
ATOM 2222 N N . GLN B 1 122 ? 0.117 -6.992 4.328 1 98.88 122 GLN B N 1
ATOM 2223 C CA . GLN B 1 122 ? -0.169 -5.934 5.285 1 98.88 122 GLN B CA 1
ATOM 2224 C C . GLN B 1 122 ? -1.453 -5.191 4.922 1 98.88 122 GLN B C 1
ATOM 2226 O O . GLN B 1 122 ? -1.533 -4.562 3.863 1 98.88 122 GLN B O 1
ATOM 2231 N N . ILE B 1 123 ? -2.482 -5.211 5.789 1 98.81 123 ILE B N 1
ATOM 2232 C CA . ILE B 1 123 ? -3.83 -4.848 5.367 1 98.81 123 ILE B CA 1
ATOM 2233 C C . ILE B 1 123 ? -4.41 -3.809 6.328 1 98.81 123 ILE B C 1
ATOM 2235 O O . ILE B 1 123 ? -4.145 -3.852 7.531 1 98.81 123 ILE B O 1
ATOM 2239 N N . VAL B 1 124 ? -5.125 -2.857 5.809 1 98.5 124 VAL B N 1
ATOM 2240 C CA . VAL B 1 124 ? -6.012 -2.014 6.602 1 98.5 124 VAL B CA 1
ATOM 2241 C C . VAL B 1 124 ? -7.461 -2.25 6.184 1 98.5 124 VAL B C 1
ATOM 2243 O O . VAL B 1 124 ? -7.777 -2.264 4.992 1 98.5 124 VAL B O 1
ATOM 2246 N N . LEU B 1 125 ? -8.32 -2.473 7.184 1 98 125 LEU B N 1
ATOM 2247 C CA . LEU B 1 125 ? -9.75 -2.715 7.008 1 98 125 LEU B CA 1
ATOM 2248 C C . LEU B 1 125 ? -10.562 -1.54 7.535 1 98 125 LEU B C 1
ATOM 2250 O O . LEU B 1 125 ? -10.156 -0.874 8.492 1 98 125 LEU B O 1
ATOM 2254 N N . PHE B 1 126 ? -11.664 -1.31 6.875 1 96.31 126 PHE B N 1
ATOM 2255 C CA . PHE B 1 126 ? -12.562 -0.242 7.297 1 96.31 126 PHE B CA 1
ATOM 2256 C C . PHE B 1 126 ? -13.875 -0.814 7.828 1 96.31 126 PHE B C 1
ATOM 2258 O O . PHE B 1 126 ? -14.625 -1.443 7.086 1 96.31 126 PHE B O 1
ATOM 2265 N N . GLY B 1 127 ? -14.148 -0.632 9.031 1 92.75 127 GLY B N 1
ATOM 2266 C CA . GLY B 1 127 ? -15.391 -1.058 9.648 1 92.75 127 GLY B CA 1
ATOM 2267 C C . GLY B 1 127 ? -15.445 -2.549 9.922 1 92.75 127 GLY B C 1
ATOM 2268 O O . GLY B 1 127 ? -16.516 -3.111 10.125 1 92.75 127 GLY B O 1
ATOM 2269 N N . GLN B 1 128 ? -14.328 -3.209 9.758 1 91.56 128 GLN B N 1
ATOM 2270 C CA . GLN B 1 128 ? -14.211 -4.645 9.992 1 91.56 128 GLN B CA 1
ATOM 2271 C C . GLN B 1 128 ? -13.078 -4.949 10.977 1 91.56 128 GLN B C 1
ATOM 2273 O O . GLN B 1 128 ? -12.281 -4.066 11.297 1 91.56 128 GLN B O 1
ATOM 2278 N N . GLY B 1 129 ? -13.078 -6.09 11.539 1 89.69 129 GLY B N 1
ATOM 2279 C CA . GLY B 1 129 ? -12.07 -6.445 12.531 1 89.69 129 GLY B CA 1
ATOM 2280 C C . GLY B 1 129 ? -11.305 -7.703 12.172 1 89.69 129 GLY B C 1
ATOM 2281 O O . GLY B 1 129 ? -11.125 -8.016 10.992 1 89.69 129 GLY B O 1
ATOM 2282 N N . ARG B 1 130 ? -10.836 -8.367 13.172 1 90.12 130 ARG B N 1
ATOM 2283 C CA . ARG B 1 130 ? -9.906 -9.492 13.055 1 90.12 130 ARG B CA 1
ATOM 2284 C C . ARG B 1 130 ? -10.523 -10.633 12.266 1 90.12 130 ARG B C 1
ATOM 2286 O O . ARG B 1 130 ? -9.82 -11.344 11.539 1 90.12 130 ARG B O 1
ATOM 2293 N N . GLU B 1 131 ? -11.766 -10.766 12.383 1 94.31 131 GLU B N 1
ATOM 2294 C CA . GLU B 1 131 ? -12.43 -11.859 11.68 1 94.31 131 GLU B CA 1
ATOM 2295 C C . GLU B 1 131 ? -12.305 -11.703 10.164 1 94.31 131 GLU B C 1
ATOM 2297 O O . GLU B 1 131 ? -12.156 -12.688 9.445 1 94.31 131 GLU B O 1
ATOM 2302 N N . ALA B 1 132 ? -12.375 -10.477 9.766 1 94.81 132 ALA B N 1
ATOM 2303 C CA . ALA B 1 132 ? -12.25 -10.203 8.336 1 94.81 132 ALA B CA 1
ATOM 2304 C C . ALA B 1 132 ? -10.836 -10.508 7.84 1 94.81 132 ALA B C 1
ATOM 2306 O O . ALA B 1 132 ? -10.648 -10.883 6.68 1 94.81 132 ALA B O 1
ATOM 2307 N N . VAL B 1 133 ? -9.828 -10.336 8.688 1 96.38 133 VAL B N 1
ATOM 2308 C CA . VAL B 1 133 ? -8.453 -10.648 8.336 1 96.38 133 VAL B CA 1
ATOM 2309 C C . VAL B 1 133 ? -8.305 -12.148 8.109 1 96.38 133 VAL B C 1
ATOM 2311 O O . VAL B 1 133 ? -7.668 -12.578 7.141 1 96.38 133 VAL B O 1
ATOM 2314 N N . GLU B 1 134 ? -8.898 -12.891 9.008 1 96.31 134 GLU B N 1
ATOM 2315 C CA . GLU B 1 134 ? -8.836 -14.344 8.875 1 96.31 134 GLU B CA 1
ATOM 2316 C C . GLU B 1 134 ? -9.523 -14.805 7.594 1 96.31 134 GLU B C 1
ATOM 2318 O O . GLU B 1 134 ? -9.031 -15.711 6.918 1 96.31 134 GLU B O 1
ATOM 2323 N N . GLN B 1 135 ? -10.609 -14.211 7.305 1 96.06 135 GLN B N 1
ATOM 2324 C CA . GLN B 1 135 ? -11.297 -14.539 6.059 1 96.06 135 GLN B CA 1
ATOM 2325 C C . GLN B 1 135 ? -10.422 -14.203 4.848 1 96.06 135 GLN B C 1
ATOM 2327 O O . GLN B 1 135 ? -10.391 -14.961 3.875 1 96.06 135 GLN B O 1
ATOM 2332 N N . ARG B 1 136 ? -9.734 -13.047 4.898 1 97.12 136 ARG B N 1
ATOM 2333 C CA . ARG B 1 136 ? -8.82 -12.672 3.826 1 97.12 136 ARG B CA 1
ATOM 2334 C C . ARG B 1 136 ? -7.695 -13.695 3.689 1 97.12 136 ARG B C 1
ATOM 2336 O O . ARG B 1 136 ? -7.344 -14.094 2.576 1 97.12 136 ARG B O 1
ATOM 2343 N N . ARG B 1 137 ? -7.137 -14.102 4.789 1 97.44 137 ARG B N 1
ATOM 2344 C CA . ARG B 1 137 ? -6.055 -15.078 4.797 1 97.44 137 ARG B CA 1
ATOM 2345 C C . ARG B 1 137 ? -6.496 -16.391 4.168 1 97.44 137 ARG B C 1
ATOM 2347 O O . ARG B 1 137 ? -5.777 -16.969 3.35 1 97.44 137 ARG B O 1
ATOM 2354 N N . LEU B 1 138 ? -7.652 -16.844 4.551 1 96.38 138 LEU B N 1
ATOM 2355 C CA . LEU B 1 138 ? -8.195 -18.078 3.996 1 96.38 138 LEU B CA 1
ATOM 2356 C C . LEU B 1 138 ? -8.438 -17.953 2.496 1 96.38 138 LEU B C 1
ATOM 2358 O O . LEU B 1 138 ? -8.117 -18.859 1.726 1 96.38 138 LEU B O 1
ATOM 2362 N N . GLY B 1 139 ? -9.008 -16.844 2.096 1 95.19 139 GLY B N 1
ATOM 2363 C CA . GLY B 1 139 ? -9.211 -16.578 0.68 1 95.19 139 GLY B CA 1
ATOM 2364 C C . GLY B 1 139 ? -7.914 -16.562 -0.113 1 95.19 139 GLY B C 1
ATOM 2365 O O . GLY B 1 139 ? -7.852 -17.094 -1.22 1 95.19 139 GLY B O 1
ATOM 2366 N N . CYS B 1 140 ? -6.902 -15.945 0.431 1 96.38 140 CYS B N 1
ATOM 2367 C CA . CYS B 1 140 ? -5.59 -15.945 -0.203 1 96.38 140 CYS B CA 1
ATOM 2368 C C . CYS B 1 140 ? -5.066 -17.359 -0.373 1 96.38 140 CYS B C 1
ATOM 2370 O O . CYS B 1 140 ? -4.527 -17.703 -1.425 1 96.38 140 CYS B O 1
ATOM 2372 N N . GLY B 1 141 ? -5.246 -18.156 0.676 1 96 141 GLY B N 1
ATOM 2373 C CA . GLY B 1 141 ? -4.852 -19.547 0.588 1 96 141 GLY B CA 1
ATOM 2374 C C . GLY B 1 141 ? -5.527 -20.297 -0.552 1 96 141 GLY B C 1
ATOM 2375 O O . GLY B 1 141 ? -4.883 -21.062 -1.266 1 96 141 GLY B O 1
ATOM 2376 N N . GLU B 1 142 ? -6.793 -20.094 -0.694 1 95.31 142 GLU B N 1
ATOM 2377 C CA . GLU B 1 142 ? -7.551 -20.719 -1.774 1 95.31 142 GLU B CA 1
ATOM 2378 C C . GLU B 1 142 ? -7.031 -20.281 -3.141 1 95.31 142 GLU B C 1
ATOM 2380 O O . GLU B 1 142 ? -6.895 -21.109 -4.051 1 95.31 142 GLU B O 1
ATOM 2385 N N . LEU B 1 143 ? -6.789 -19.016 -3.32 1 96.25 143 LEU B N 1
ATOM 2386 C CA . LEU B 1 143 ? -6.254 -18.5 -4.574 1 96.25 143 LEU B CA 1
ATOM 2387 C C . LEU B 1 143 ? -4.902 -19.125 -4.891 1 96.25 143 LEU B C 1
ATOM 2389 O O . LEU B 1 143 ? -4.629 -19.469 -6.043 1 96.25 143 LEU B O 1
ATOM 2393 N N . LEU B 1 144 ? -4.086 -19.281 -3.875 1 97.12 144 LEU B N 1
ATOM 2394 C CA . LEU B 1 144 ? -2.76 -19.844 -4.105 1 97.12 144 LEU B CA 1
ATOM 2395 C C . LEU B 1 144 ? -2.852 -21.328 -4.426 1 97.12 144 LEU B C 1
ATOM 2397 O O . LEU B 1 144 ? -1.973 -21.891 -5.094 1 97.12 144 LEU B O 1
ATOM 2401 N N . GLU B 1 145 ? -3.912 -21.984 -3.975 1 95.81 145 GLU B N 1
ATOM 2402 C CA . GLU B 1 145 ? -4.188 -23.344 -4.422 1 95.81 145 GLU B CA 1
ATOM 2403 C C . GLU B 1 145 ? -4.547 -23.375 -5.902 1 95.81 145 GLU B C 1
ATOM 2405 O O . GLU B 1 145 ? -4.148 -24.297 -6.625 1 95.81 145 GLU B O 1
ATOM 2410 N N . ARG B 1 146 ? -5.285 -22.453 -6.312 1 97.5 146 ARG B N 1
ATOM 2411 C CA . ARG B 1 146 ? -5.609 -22.344 -7.73 1 97.5 146 ARG B CA 1
ATOM 2412 C C . ARG B 1 146 ? -4.359 -22.078 -8.562 1 97.5 146 ARG B C 1
ATOM 2414 O O . ARG B 1 146 ? -4.242 -22.547 -9.695 1 97.5 146 ARG B O 1
ATOM 2421 N N . LEU B 1 147 ? -3.475 -21.25 -8.039 1 98.25 147 LEU B N 1
ATOM 2422 C CA . LEU B 1 147 ? -2.188 -21.047 -8.695 1 98.25 147 LEU B CA 1
ATOM 2423 C C . LEU B 1 147 ? -1.458 -22.359 -8.891 1 98.25 147 LEU B C 1
ATOM 2425 O O . LEU B 1 147 ? -0.894 -22.609 -9.953 1 98.25 147 LEU B O 1
ATOM 2429 N N . ALA B 1 148 ? -1.484 -23.234 -7.906 1 98 148 ALA B N 1
ATOM 2430 C CA . ALA B 1 148 ? -0.872 -24.562 -8.023 1 98 148 ALA B CA 1
ATOM 2431 C C . ALA B 1 148 ? -1.466 -25.328 -9.195 1 98 148 ALA B C 1
ATOM 2433 O O . ALA B 1 148 ? -0.735 -25.953 -9.977 1 98 148 ALA B O 1
ATOM 2434 N N . ALA B 1 149 ? -2.758 -25.266 -9.273 1 97.38 149 ALA B N 1
ATOM 2435 C CA . ALA B 1 149 ? -3.436 -25.938 -10.375 1 97.38 149 ALA B CA 1
ATOM 2436 C C . ALA B 1 149 ? -2.998 -25.359 -11.719 1 97.38 149 ALA B C 1
ATOM 2438 O O . ALA B 1 149 ? -2.746 -26.109 -12.672 1 97.38 149 ALA B O 1
ATOM 2439 N N . GLU B 1 150 ? -2.914 -24.031 -11.812 1 98.06 150 GLU B N 1
ATOM 2440 C CA . GLU B 1 150 ? -2.436 -23.344 -13.008 1 98.06 150 GLU B CA 1
ATOM 2441 C C . GLU B 1 150 ? -1.033 -23.812 -13.383 1 98.06 150 GLU B C 1
ATOM 2443 O O . GLU B 1 150 ? -0.693 -23.875 -14.57 1 98.06 150 GLU B O 1
ATOM 2448 N N . LEU B 1 151 ? -0.227 -24.156 -12.375 1 98.06 151 LEU B N 1
ATOM 2449 C CA . LEU B 1 151 ? 1.158 -24.562 -12.578 1 98.06 151 LEU B CA 1
ATOM 2450 C C . LEU B 1 151 ? 1.244 -26.047 -12.883 1 98.06 151 LEU B C 1
ATOM 2452 O O . LEU B 1 151 ? 2.334 -26.578 -13.109 1 98.06 151 LEU B O 1
ATOM 2456 N N . GLY B 1 152 ? 0.128 -26.766 -12.898 1 94.88 152 GLY B N 1
ATOM 2457 C CA . GLY B 1 152 ? 0.083 -28.172 -13.25 1 94.88 152 GLY B CA 1
ATOM 2458 C C . GLY B 1 152 ? 0.336 -29.094 -12.062 1 94.88 152 GLY B C 1
ATOM 2459 O O . GLY B 1 152 ? 0.795 -30.219 -12.234 1 94.88 152 GLY B O 1
ATOM 2460 N N . GLU B 1 153 ? 0.177 -28.578 -10.938 1 92.06 153 GLU B N 1
ATOM 2461 C CA . GLU B 1 153 ? 0.369 -29.391 -9.734 1 92.06 153 GLU B CA 1
ATOM 2462 C C . GLU B 1 153 ? -0.949 -30 -9.258 1 92.06 153 GLU B C 1
ATOM 2464 O O . GLU B 1 153 ? -2.023 -29.5 -9.594 1 92.06 153 GLU B O 1
#

Organism: NCBI:txid927083

Secondary structure (DSSP, 8-state):
-----EEEEEEEEEEEESS-HHHHHHHHH-HHHHIIIII--TTEEEEEEEE--STT-EEEEEEEETTS--EEEEEEEEEEETTTEEEEEEEEEETTEEEEEEEEEEEEEEETTEEEEEEEEEEEEES--HHHHHHHHHHHHHHHHHHHHHTT-/-----EEEEEEEEEEEESS-HHHHHHHHH-HHHHIIIII--TTEEEEEEEE--STT-EEEEEEEETTS--EEEEEEEEEEETTTEEEEEEEEEETTEEEEEEEEEEEEEEETTEEEEEEEEEEEEES--HHHHHHHHHHHHHHHHHHHHHTT-

InterPro domains:
  IPR013538 Activator of Hsp90 ATPase homologue 1/2-like, C-terminal [PF08327] (19-151)
  IPR023393 START-like domain superfamily [G3DSA:3.30.530.20] (2-153)

Solvent-accessible surface area (backbone atoms only — not comparable to full-atom values): 15711 Å² total; per-residue (Å²): 130,89,71,65,47,74,33,76,52,71,51,74,52,73,50,76,43,73,51,36,32,62,56,56,40,42,39,70,55,34,57,71,52,28,41,55,33,69,67,50,51,90,64,47,44,74,75,44,78,47,65,42,83,44,68,77,22,42,36,41,38,32,33,24,53,70,89,49,65,49,29,38,44,44,32,40,30,70,40,73,43,90,47,37,36,40,31,33,37,35,36,33,26,52,69,84,40,73,41,36,42,35,38,36,39,40,38,42,38,75,46,89,69,10,16,40,35,42,38,36,39,40,35,39,27,47,65,46,55,70,68,56,52,54,52,48,52,54,51,51,52,53,38,53,51,35,42,38,46,74,67,71,95,130,87,74,64,48,75,34,76,52,71,52,72,53,75,48,75,43,73,50,34,32,62,56,56,40,44,41,70,54,34,57,71,51,29,41,56,32,68,67,49,52,91,65,49,44,73,77,45,78,48,66,43,84,45,67,75,23,42,36,41,37,33,33,23,51,70,90,48,66,49,31,38,42,45,32,41,31,71,42,72,43,88,47,36,36,40,32,32,36,37,37,33,27,51,69,84,40,74,40,36,41,33,39,36,38,39,38,42,38,76,46,89,68,10,17,39,35,41,37,38,40,40,36,39,27,47,64,45,56,70,67,54,50,52,51,49,52,52,52,50,52,54,39,52,51,35,43,38,46,72,67,71,96

Foldseek 3Di:
DPQQDKEKDKDKDKDKALAALQLLLCCCQPQVSVCQLPVDDPQKDWPDWDWDPDQQTWTKTWMDRHPAFIKIKIKGWHDDDRSAKTWMKIWMDTNRHTFKIKIKMWGWDDDPSIIMIMIMIIMMGTNDYDVVVVVVVVVVVSSVVSSNVSSVD/DPQFDKEKDKDKDKDKALAALQLLLCCCQPQVSVCQLPVDDPQKDWPDWDWDPDQQTWTKTWMDRHVAFIKIKIKGWHDDDRSAKTWMKIWMDTNRHTFKIKIKMWGWDDDPSIIMIMIMIIMMGTNDYDVVVVVVVVVVVSSVVSSNVSSVD

pLDDT: mean 95.99, std 7.65, range [35.03, 98.94]

Nearest PDB structures (foldseek):
  3put-assembly1_B  TM=9.543E-01  e=7.170E-17  Rhizobium etli CFN 42
  3rd6-assembly2_A  TM=9.436E-01  e=5.353E-17  Mesorhizobium loti
  3put-assembly1_A  TM=9.730E-01  e=7.870E-16  Rhizobium etli CFN 42
  3q64-assembly1_A-2  TM=9.401E-01  e=2.749E-16  Mesorhizobium loti
  3otl-assembly1_B  TM=9.522E-01  e=1.185E-15  Rhizobium johnstonii 3841

Radius of gyration: 19.96 Å; Cα contacts (8 Å, |Δi|>4): 682; chains: 2; bounding box: 52×57×40 Å